Protein AF-A0A2E3U465-F1 (afdb_monomer_lite)

Secondary structure (DSSP, 8-state):
------GGGTT---HHHHHHHHHHHHHHSTT-EEEEEEETTEEEEEEE---HHHHT-THHHHHHHHHHHHTT---TT-EEEEEEESSHHHHHHHHHHHHHHHHHHHHHTTS--EEEEEEETTEEEEEEE--GGGHHHHHHHHHHHHHHHHHHHT-SEEEEEEE-S----TT-------------------------------------

Structure (mmCIF, N/CA/C/O backbone):
data_AF-A0A2E3U465-F1
#
_entry.id   AF-A0A2E3U465-F1
#
loop_
_atom_site.group_PDB
_atom_site.id
_atom_site.type_symbol
_atom_site.label_atom_id
_atom_site.label_alt_id
_atom_site.label_comp_id
_atom_site.label_asym_id
_atom_site.label_entity_id
_atom_site.label_seq_id
_atom_site.pdbx_PDB_ins_code
_atom_site.Cartn_x
_atom_site.Cartn_y
_atom_site.Cartn_z
_atom_site.occupancy
_atom_site.B_iso_or_equiv
_atom_site.auth_seq_id
_atom_site.auth_comp_id
_atom_site.auth_asym_id
_atom_site.auth_atom_id
_atom_site.pdbx_PDB_model_num
ATOM 1 N N . MET A 1 1 ? 15.732 2.743 49.714 1.00 39.66 1 MET A N 1
ATOM 2 C CA . MET A 1 1 ? 16.047 2.217 48.369 1.00 39.66 1 MET A CA 1
ATOM 3 C C . MET A 1 1 ? 14.751 1.698 47.774 1.00 39.66 1 MET A C 1
ATOM 5 O O . MET A 1 1 ? 14.550 0.500 47.675 1.00 39.66 1 MET A O 1
ATOM 9 N N . GLU A 1 2 ? 13.850 2.611 47.449 1.00 42.66 2 GLU A N 1
ATOM 10 C CA . GLU A 1 2 ? 12.574 2.327 46.798 1.00 42.66 2 GLU A CA 1
ATOM 11 C C . GLU A 1 2 ? 12.328 3.528 45.899 1.00 42.66 2 GLU A C 1
ATOM 13 O O . GLU A 1 2 ? 12.130 4.618 46.413 1.00 42.66 2 GLU A O 1
ATOM 18 N N . GLU A 1 3 ? 12.517 3.337 44.595 1.00 43.19 3 GLU A N 1
ATOM 19 C CA . GLU A 1 3 ? 11.895 4.076 43.486 1.00 43.19 3 GLU A CA 1
ATOM 20 C C . GLU A 1 3 ? 12.625 3.685 42.195 1.00 43.19 3 GLU A C 1
ATOM 22 O O . GLU A 1 3 ? 13.478 4.383 41.658 1.00 43.19 3 GLU A O 1
ATOM 27 N N . SER A 1 4 ? 12.299 2.496 41.695 1.00 44.03 4 SER A N 1
ATOM 28 C CA . SER A 1 4 ? 12.510 2.138 40.293 1.00 44.03 4 SER A CA 1
ATOM 29 C C . SER A 1 4 ? 11.184 1.656 39.709 1.00 44.03 4 SER A C 1
ATOM 31 O O . SER A 1 4 ? 11.061 0.564 39.158 1.00 44.03 4 SER A O 1
ATOM 33 N N . MET A 1 5 ? 10.152 2.498 39.832 1.00 41.06 5 MET A N 1
ATOM 34 C CA . MET A 1 5 ? 8.948 2.366 39.017 1.00 41.06 5 MET A CA 1
ATOM 35 C C . MET A 1 5 ? 9.282 2.753 37.572 1.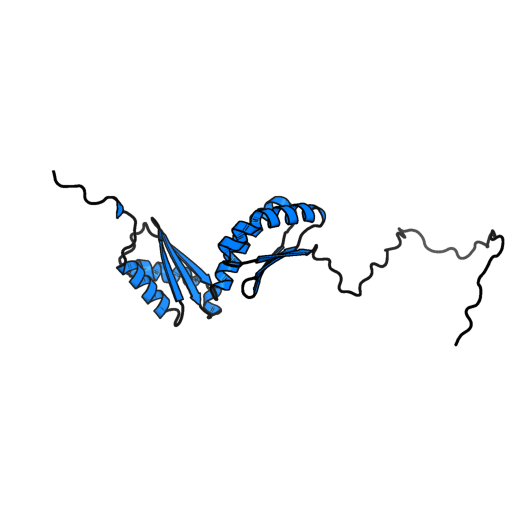00 41.06 5 MET A C 1
ATOM 37 O O . MET A 1 5 ? 9.186 3.900 37.160 1.00 41.06 5 MET A O 1
ATOM 41 N N . ASN A 1 6 ? 9.724 1.746 36.824 1.00 43.19 6 ASN A N 1
ATOM 42 C CA . ASN A 1 6 ? 9.307 1.449 35.458 1.00 43.19 6 ASN A CA 1
ATOM 43 C C . ASN A 1 6 ? 9.037 2.669 34.544 1.00 43.19 6 ASN A C 1
ATOM 45 O O . ASN A 1 6 ? 7.906 2.934 34.138 1.00 43.19 6 ASN A O 1
ATOM 49 N N . SER A 1 7 ? 10.106 3.347 34.128 1.00 43.66 7 SER A N 1
ATOM 50 C CA . SER A 1 7 ? 10.112 4.396 33.092 1.00 43.66 7 SER A CA 1
ATOM 51 C C . SER A 1 7 ? 9.674 3.916 31.693 1.00 43.66 7 SER A C 1
ATOM 53 O O . SER A 1 7 ? 9.613 4.705 30.757 1.00 43.66 7 SER A O 1
ATOM 55 N N . ASN A 1 8 ? 9.307 2.639 31.533 1.00 45.09 8 ASN A N 1
ATOM 56 C CA . ASN A 1 8 ? 8.862 2.045 30.268 1.00 45.09 8 ASN A CA 1
ATOM 57 C C . ASN A 1 8 ? 7.357 2.203 29.965 1.00 45.09 8 ASN A C 1
ATOM 59 O O . ASN A 1 8 ? 6.891 1.699 28.941 1.00 45.09 8 ASN A O 1
ATOM 63 N N . GLN A 1 9 ? 6.581 2.869 30.831 1.00 46.22 9 GLN A N 1
ATOM 64 C CA . GLN A 1 9 ? 5.157 3.157 30.582 1.00 46.22 9 GLN A CA 1
ATOM 65 C C . GLN A 1 9 ? 4.859 4.612 30.192 1.00 46.22 9 GLN A C 1
ATOM 67 O O . GLN A 1 9 ? 3.743 4.901 29.759 1.00 46.22 9 GLN A O 1
ATOM 72 N N . GLN A 1 10 ? 5.832 5.523 30.283 1.00 47.44 10 GLN A N 1
ATOM 73 C CA . GLN A 1 10 ? 5.655 6.902 29.827 1.00 47.44 10 GLN A CA 1
ATOM 74 C C . GLN A 1 10 ? 5.532 6.922 28.295 1.00 47.44 10 GLN A C 1
ATOM 76 O O . GLN A 1 10 ? 6.492 6.655 27.577 1.00 47.44 10 GLN A O 1
ATOM 81 N N . GLY A 1 11 ? 4.321 7.183 27.794 1.00 58.06 11 GLY A N 1
ATOM 82 C CA . GLY A 1 11 ? 4.052 7.380 26.365 1.00 58.06 11 GLY A CA 1
ATOM 83 C C . GLY A 1 11 ? 3.280 6.263 25.655 1.00 58.06 11 GLY A C 1
ATOM 84 O O . GLY A 1 11 ? 3.170 6.305 24.430 1.00 58.06 11 GLY A O 1
ATOM 85 N N . ARG A 1 12 ? 2.713 5.278 26.369 1.00 64.25 12 ARG A N 1
ATOM 86 C CA . ARG A 1 12 ? 1.784 4.299 25.771 1.00 64.25 12 ARG A CA 1
ATOM 87 C C . ARG A 1 12 ? 0.352 4.542 26.232 1.00 64.25 12 ARG A C 1
ATOM 89 O O . ARG A 1 12 ? 0.094 4.649 27.426 1.00 64.25 12 ARG A O 1
ATOM 96 N N . ALA A 1 13 ? -0.577 4.585 25.278 1.00 72.31 13 ALA A N 1
ATOM 97 C CA . ALA A 1 13 ? -2.003 4.616 25.579 1.00 72.31 13 ALA A CA 1
ATOM 98 C C . ALA A 1 13 ? -2.405 3.368 26.383 1.00 72.31 13 ALA A C 1
ATOM 100 O O . ALA A 1 13 ? -1.925 2.263 26.110 1.00 72.31 13 ALA A O 1
ATOM 101 N N . SER A 1 14 ? -3.281 3.538 27.374 1.00 78.88 14 SER A N 1
ATOM 102 C CA . SER A 1 14 ? -3.780 2.413 28.167 1.00 78.88 14 SER A CA 1
ATOM 103 C C . SER A 1 14 ? -4.703 1.521 27.331 1.00 78.88 14 SER A C 1
ATOM 105 O O . SER A 1 14 ? -5.335 1.975 26.375 1.00 78.88 14 SER A O 1
ATOM 107 N N . GLN A 1 15 ? -4.833 0.246 27.710 1.00 83.00 15 GLN A N 1
ATOM 108 C CA . GLN A 1 15 ? -5.741 -0.676 27.019 1.00 83.00 15 GLN A CA 1
ATOM 109 C C . GLN A 1 15 ? -7.192 -0.166 27.026 1.00 83.00 15 GLN A C 1
ATOM 111 O O . GLN A 1 15 ? -7.876 -0.256 26.013 1.00 83.00 15 GLN A O 1
ATOM 116 N N . ALA A 1 16 ? -7.624 0.467 28.121 1.00 80.75 16 ALA A N 1
ATOM 117 C CA . ALA A 1 16 ? -8.950 1.073 28.227 1.00 80.75 16 ALA A CA 1
ATOM 118 C C . ALA A 1 16 ? -9.195 2.154 27.156 1.00 80.75 16 ALA A C 1
ATOM 120 O O . ALA A 1 16 ? -10.297 2.263 26.625 1.00 80.75 16 ALA A O 1
ATOM 121 N N . VAL A 1 17 ? -8.167 2.930 26.794 1.00 79.12 17 VAL A N 1
ATOM 122 C CA . VAL A 1 17 ? -8.260 3.933 25.721 1.00 79.12 17 VAL A CA 1
ATOM 123 C C . VAL A 1 17 ? -8.426 3.267 24.363 1.00 79.12 17 VAL A C 1
ATOM 125 O O . VAL A 1 17 ? -9.269 3.690 23.575 1.00 79.12 17 VAL A O 1
ATOM 128 N N . LEU A 1 18 ? -7.662 2.206 24.095 1.00 84.12 18 LEU A N 1
ATOM 129 C CA . LEU A 1 18 ? -7.792 1.445 22.853 1.00 84.12 18 LEU A CA 1
ATOM 130 C C . LEU A 1 18 ? -9.187 0.820 22.732 1.00 84.12 18 LEU A C 1
ATOM 132 O O . LEU A 1 18 ? -9.814 0.926 21.679 1.00 84.12 18 LEU A O 1
ATOM 136 N N . ASP A 1 19 ? -9.708 0.245 23.814 1.00 85.38 19 ASP A N 1
ATOM 137 C CA . ASP A 1 19 ? -11.041 -0.359 23.837 1.00 85.38 19 ASP A CA 1
ATOM 138 C C . ASP A 1 19 ? -12.142 0.690 23.617 1.00 85.38 19 ASP A C 1
ATOM 140 O O . ASP A 1 19 ? -13.063 0.465 22.830 1.00 85.38 19 ASP A O 1
ATOM 144 N N . ASN A 1 20 ? -12.014 1.874 24.227 1.00 80.88 20 ASN A N 1
ATOM 145 C CA . ASN A 1 20 ? -12.941 2.987 24.017 1.00 80.88 20 ASN A CA 1
ATOM 146 C C . ASN A 1 20 ? -12.934 3.478 22.565 1.00 80.88 20 ASN A C 1
ATOM 148 O O . ASN A 1 20 ? -13.997 3.697 21.980 1.00 80.88 20 ASN A O 1
ATOM 152 N N . ILE A 1 21 ? -11.749 3.635 21.965 1.00 80.44 21 ILE A N 1
ATOM 153 C CA . ILE A 1 21 ? -11.617 4.017 20.553 1.00 80.44 21 ILE A CA 1
ATOM 154 C C . ILE A 1 21 ? -12.270 2.954 19.675 1.00 80.44 21 ILE A C 1
ATOM 156 O O . ILE A 1 21 ? -13.079 3.291 18.812 1.00 80.44 21 ILE A O 1
ATOM 160 N N . LYS A 1 22 ? -11.977 1.674 19.919 1.00 85.75 22 LYS A N 1
ATOM 161 C CA . LYS A 1 22 ? -12.556 0.564 19.163 1.00 85.75 22 LYS A CA 1
ATOM 162 C C . LYS A 1 22 ? -14.084 0.586 19.218 1.00 85.75 22 LYS A C 1
ATOM 164 O O . LYS A 1 22 ? -14.716 0.633 18.167 1.00 85.75 22 LYS A O 1
ATOM 169 N N . GLN A 1 23 ? -14.673 0.661 20.412 1.00 83.62 23 GLN A N 1
ATOM 170 C CA . GLN A 1 23 ? -16.129 0.739 20.584 1.00 83.62 23 GLN A CA 1
ATOM 171 C C . GLN A 1 23 ? -16.736 1.957 19.879 1.00 83.62 23 GLN A C 1
ATOM 173 O O . GLN A 1 23 ? -17.797 1.867 19.261 1.00 83.62 23 GLN A O 1
ATOM 178 N N . ALA A 1 24 ? -16.071 3.111 19.953 1.00 79.75 24 ALA A N 1
ATOM 179 C CA . ALA A 1 24 ? -16.551 4.336 19.329 1.00 79.75 24 ALA A CA 1
ATOM 180 C C . ALA A 1 24 ? -16.570 4.239 17.794 1.00 79.75 24 ALA A C 1
ATOM 182 O O . ALA A 1 24 ? -17.513 4.707 17.150 1.00 79.75 24 ALA A O 1
ATOM 183 N N . VAL A 1 25 ? -15.552 3.602 17.212 1.00 79.38 25 VAL A N 1
ATOM 184 C CA . VAL A 1 25 ? -15.456 3.359 15.770 1.00 79.38 25 VAL A CA 1
ATOM 185 C C . VAL A 1 25 ? -16.461 2.289 15.333 1.00 79.38 25 VAL A C 1
ATOM 187 O O . VAL A 1 25 ? -17.160 2.518 14.353 1.00 79.38 25 VAL A O 1
ATOM 190 N N . GLU A 1 26 ? -16.621 1.186 16.074 1.00 83.94 26 GLU A N 1
ATOM 191 C CA . GLU A 1 26 ? -17.620 0.135 15.787 1.00 83.94 26 GLU A CA 1
ATOM 192 C C . GLU A 1 26 ? -19.056 0.666 15.854 1.00 83.94 26 GLU A C 1
ATOM 194 O O . GLU A 1 26 ? -19.895 0.321 15.023 1.00 83.94 26 GLU A O 1
ATOM 199 N N . LYS A 1 27 ? -19.343 1.560 16.808 1.00 83.25 27 LYS A N 1
ATOM 200 C CA . LYS A 1 27 ? -20.647 2.226 16.914 1.00 83.25 27 LYS A CA 1
ATOM 201 C C . LYS A 1 27 ? -20.940 3.107 15.701 1.00 83.25 27 LYS A C 1
ATOM 203 O O . LYS A 1 27 ? -22.092 3.211 15.285 1.00 83.25 27 LYS A O 1
ATOM 208 N N . LYS A 1 28 ? -19.918 3.782 15.168 1.00 79.44 28 LYS A N 1
ATOM 209 C CA . LYS A 1 28 ? -20.062 4.694 14.028 1.00 79.44 28 LYS A CA 1
ATOM 210 C C . LYS A 1 28 ? -20.076 3.959 12.687 1.00 79.44 28 LYS A C 1
ATOM 212 O O . LYS A 1 28 ? -20.816 4.362 11.795 1.00 79.44 28 LYS A O 1
ATOM 217 N N . TYR A 1 29 ? -19.286 2.897 12.562 1.00 81.62 29 TYR A N 1
ATOM 218 C CA . TYR A 1 29 ? -19.182 2.063 11.369 1.00 81.62 29 TYR A CA 1
ATOM 219 C C . TYR A 1 29 ? -19.565 0.625 11.724 1.00 81.62 29 TYR A C 1
ATOM 221 O O . TYR A 1 29 ? -18.691 -0.209 11.987 1.00 81.62 29 TYR A O 1
ATOM 229 N N . PRO A 1 30 ? -20.875 0.320 11.741 1.00 79.88 30 PRO A N 1
ATOM 230 C CA . PRO A 1 30 ? -21.352 -1.026 12.004 1.00 79.88 30 PRO A CA 1
ATOM 231 C C . PRO A 1 30 ? -20.686 -2.020 11.050 1.00 79.88 30 PRO A C 1
ATOM 233 O O . PRO A 1 30 ? -20.599 -1.770 9.848 1.00 79.88 30 PRO A O 1
ATOM 236 N N . HIS A 1 31 ? -20.227 -3.150 11.589 1.00 84.25 31 HIS A N 1
ATOM 237 C CA . HIS A 1 31 ? -19.537 -4.223 10.855 1.00 84.25 31 HIS A CA 1
ATOM 238 C C . HIS A 1 31 ? -18.109 -3.914 10.377 1.00 84.25 31 HIS A C 1
ATOM 240 O O . HIS A 1 31 ? -17.506 -4.767 9.721 1.00 84.25 31 HIS A O 1
ATOM 246 N N . ALA A 1 32 ? -17.539 -2.753 10.710 1.00 85.88 32 ALA A N 1
ATOM 247 C CA . ALA A 1 32 ? -16.129 -2.505 10.442 1.00 85.88 32 ALA A CA 1
ATOM 248 C C . ALA A 1 32 ? -15.235 -3.390 11.327 1.00 85.88 32 ALA A C 1
ATOM 250 O O . ALA A 1 32 ? -15.505 -3.577 12.513 1.00 85.88 32 ALA A O 1
ATOM 251 N N . GLN A 1 33 ? -14.146 -3.912 10.763 1.00 89.38 33 GLN A N 1
ATOM 252 C CA . GLN A 1 33 ? -13.082 -4.548 11.545 1.00 89.38 33 GLN A CA 1
ATOM 253 C C . GLN A 1 33 ? -11.981 -3.526 11.797 1.00 89.38 33 GLN A C 1
ATOM 255 O O . GLN A 1 33 ? -11.577 -2.823 10.874 1.00 89.38 33 GLN A O 1
ATOM 260 N N . ILE A 1 34 ? -11.487 -3.443 13.030 1.00 87.75 34 ILE A N 1
ATOM 261 C CA . ILE A 1 34 ? -10.508 -2.425 13.416 1.00 87.75 34 ILE A CA 1
ATOM 262 C C . ILE A 1 34 ? -9.305 -3.090 14.058 1.00 87.75 34 ILE A C 1
ATOM 264 O O . ILE A 1 34 ? -9.443 -3.909 14.970 1.00 87.75 34 ILE A O 1
ATOM 268 N N . GLU A 1 35 ? -8.128 -2.671 13.621 1.00 90.75 35 GLU A N 1
ATOM 269 C CA . GLU A 1 35 ? -6.864 -2.985 14.266 1.00 90.75 35 GLU A CA 1
ATOM 270 C C . GLU A 1 35 ? -6.255 -1.713 14.830 1.00 90.75 35 GLU A C 1
ATOM 272 O O . GLU A 1 35 ? -6.063 -0.739 14.103 1.00 90.75 35 GLU A O 1
ATOM 277 N N . LEU A 1 36 ? -5.945 -1.725 16.124 1.00 87.75 36 LEU A N 1
ATOM 278 C CA . LEU A 1 36 ? -5.322 -0.603 16.813 1.00 87.75 36 LEU A CA 1
ATOM 279 C C . LEU A 1 36 ? -3.890 -0.959 17.192 1.00 87.75 36 LEU A C 1
ATOM 281 O O . LEU A 1 36 ? -3.628 -2.026 17.743 1.00 87.75 36 LEU A O 1
ATOM 285 N N . THR A 1 37 ? -2.967 -0.045 16.918 1.00 87.50 37 THR A N 1
ATOM 286 C CA . THR A 1 37 ? -1.569 -0.126 17.342 1.00 87.50 37 THR A CA 1
ATOM 287 C C . THR A 1 37 ? -1.213 1.135 18.114 1.00 87.50 37 THR A C 1
ATOM 289 O O . THR A 1 37 ? -1.299 2.239 17.577 1.00 87.50 37 THR A O 1
ATOM 292 N N . ALA A 1 38 ? -0.798 0.970 19.369 1.00 84.00 38 ALA A N 1
ATOM 293 C CA . ALA A 1 38 ? -0.262 2.059 20.175 1.00 84.00 38 ALA A CA 1
ATOM 294 C C . ALA A 1 38 ? 1.247 2.185 19.927 1.00 84.00 38 ALA A C 1
ATOM 296 O O . ALA A 1 38 ? 2.025 1.288 20.259 1.00 84.00 38 ALA A O 1
ATOM 297 N N . LEU A 1 39 ? 1.647 3.306 19.341 1.00 83.38 39 LEU A N 1
ATOM 298 C CA . LEU A 1 39 ? 3.031 3.738 19.190 1.00 83.38 39 LEU A CA 1
ATOM 299 C C . LEU A 1 39 ? 3.280 4.925 20.141 1.00 83.38 39 LEU A C 1
ATOM 301 O O . LEU A 1 39 ? 2.321 5.566 20.579 1.00 83.38 39 LEU A O 1
ATOM 305 N N . PRO A 1 40 ? 4.540 5.246 20.480 1.00 82.00 40 PRO A N 1
ATOM 306 C CA . PRO A 1 40 ? 4.841 6.441 21.266 1.00 82.00 40 PRO A CA 1
ATOM 307 C C . PRO A 1 40 ? 4.242 7.699 20.616 1.00 82.00 40 PRO A C 1
ATOM 309 O O . PRO A 1 40 ? 4.580 8.021 19.479 1.00 82.00 40 PRO A O 1
ATOM 312 N N . GLY A 1 41 ? 3.316 8.366 21.312 1.00 79.56 41 GLY A N 1
ATOM 313 C CA . GLY A 1 41 ? 2.622 9.573 20.833 1.00 79.56 41 GLY A CA 1
ATOM 314 C C . GLY A 1 41 ? 1.589 9.361 19.714 1.00 79.56 41 GLY A C 1
ATOM 315 O O . GLY A 1 41 ? 0.986 10.331 19.255 1.00 79.56 41 GLY A O 1
ATOM 316 N N . VAL A 1 42 ? 1.350 8.121 19.260 1.00 83.75 42 VAL A N 1
ATOM 317 C CA . VAL A 1 42 ? 0.436 7.838 18.136 1.00 83.75 42 VAL A CA 1
ATOM 318 C C . VAL A 1 42 ? -0.430 6.620 18.397 1.00 83.75 42 VAL A C 1
ATOM 320 O O . VAL A 1 42 ? 0.074 5.542 18.702 1.00 83.75 42 VAL A O 1
ATOM 323 N N . ILE A 1 43 ? -1.731 6.742 18.155 1.00 84.25 43 ILE A N 1
ATOM 324 C CA . ILE A 1 43 ? -2.606 5.575 18.001 1.00 84.25 43 ILE A CA 1
ATOM 325 C C . ILE A 1 43 ? -2.900 5.396 16.518 1.00 84.25 43 ILE A C 1
ATOM 327 O O . ILE A 1 43 ? -3.605 6.203 15.918 1.00 84.25 43 ILE A O 1
ATOM 331 N N . SER A 1 44 ? -2.354 4.337 15.927 1.00 86.31 44 SER A N 1
ATOM 332 C CA . SER A 1 44 ? -2.625 3.964 14.541 1.00 86.31 44 SER A CA 1
ATOM 333 C C . SER A 1 44 ? -3.808 3.007 14.484 1.00 86.31 44 SER A C 1
ATOM 335 O O . SER A 1 44 ? -3.817 1.987 15.173 1.00 86.31 44 SER A O 1
ATOM 337 N N . ALA A 1 45 ? -4.801 3.334 13.667 1.00 85.75 45 ALA A N 1
ATOM 338 C CA . ALA A 1 45 ? -6.008 2.559 13.478 1.00 85.75 45 ALA A CA 1
ATOM 339 C C . ALA A 1 45 ? -6.171 2.168 12.006 1.00 85.75 45 ALA A C 1
ATOM 341 O O . ALA A 1 45 ? -6.278 3.014 11.120 1.00 85.75 45 ALA A O 1
ATOM 342 N N . VAL A 1 46 ? -6.224 0.869 11.740 1.00 89.38 46 VAL A N 1
ATOM 343 C CA . VAL A 1 46 ? -6.541 0.330 10.416 1.00 89.38 46 VAL A CA 1
ATOM 344 C C . VAL A 1 46 ? -7.981 -0.150 10.451 1.00 89.38 46 VAL A C 1
ATOM 346 O O . VAL A 1 46 ? -8.315 -1.033 11.240 1.00 89.38 46 VAL A O 1
ATOM 349 N N . VAL A 1 47 ? -8.835 0.443 9.618 1.00 88.19 47 VAL A N 1
ATOM 350 C CA . VAL A 1 47 ? -10.268 0.136 9.590 1.00 88.19 47 VAL A CA 1
ATOM 351 C C . VAL A 1 47 ? -10.633 -0.516 8.266 1.00 88.19 47 VAL A C 1
ATOM 353 O O . VAL A 1 47 ? -10.433 0.066 7.202 1.00 88.19 47 VAL A O 1
ATOM 356 N N . PHE A 1 48 ? -11.202 -1.714 8.337 1.00 90.44 48 PHE A N 1
ATOM 357 C CA . PHE A 1 48 ? -11.747 -2.430 7.191 1.00 90.44 48 PHE A CA 1
ATOM 358 C C . PHE A 1 48 ? -13.258 -2.248 7.144 1.00 90.44 48 PHE A C 1
ATOM 360 O O . PHE A 1 48 ? -13.957 -2.653 8.073 1.00 90.44 48 PHE A O 1
ATOM 367 N N . THR A 1 49 ? -13.766 -1.649 6.070 1.00 87.75 49 THR A N 1
ATOM 368 C CA . THR A 1 49 ? -15.201 -1.416 5.881 1.00 87.75 49 THR A CA 1
ATOM 369 C C . THR A 1 49 ? -15.591 -1.516 4.412 1.00 87.75 49 THR A C 1
ATOM 371 O O . THR A 1 49 ? -14.868 -1.066 3.530 1.00 87.75 49 THR A O 1
ATOM 374 N N . GLN A 1 50 ? -16.765 -2.085 4.142 1.00 84.06 50 GLN A N 1
ATOM 375 C CA . GLN A 1 50 ? -17.348 -2.138 2.796 1.00 84.06 50 GLN A CA 1
ATOM 376 C C . GLN A 1 50 ? -18.184 -0.888 2.471 1.00 84.06 50 GLN A C 1
ATOM 378 O O . GLN A 1 50 ? -18.648 -0.724 1.342 1.00 84.06 50 GLN A O 1
ATOM 383 N N . ASP A 1 51 ? -18.384 0.007 3.445 1.00 81.00 51 ASP A N 1
ATOM 384 C CA . ASP A 1 51 ? -19.111 1.252 3.228 1.00 81.00 51 ASP A CA 1
ATOM 385 C C . ASP A 1 51 ? -18.255 2.263 2.452 1.00 81.00 51 ASP A C 1
ATOM 387 O O . ASP A 1 51 ? -17.370 2.928 2.998 1.00 81.00 51 ASP A O 1
ATOM 391 N N . LYS A 1 52 ? -18.568 2.415 1.162 1.00 70.81 52 LYS A N 1
ATOM 392 C CA . LYS A 1 52 ? -17.877 3.334 0.249 1.00 70.81 52 LYS A CA 1
ATOM 393 C C . LYS A 1 52 ? -17.922 4.791 0.711 1.00 70.81 52 LYS A C 1
ATOM 395 O O . LYS A 1 52 ? -16.946 5.505 0.513 1.00 70.81 52 LYS A O 1
ATOM 400 N N . ARG A 1 53 ? -18.999 5.225 1.382 1.00 69.38 53 ARG A N 1
ATOM 401 C CA . ARG A 1 53 ? -19.118 6.611 1.881 1.00 69.38 53 ARG A CA 1
ATOM 402 C C . ARG A 1 53 ? -18.089 6.910 2.967 1.00 69.38 53 ARG A C 1
ATOM 404 O O . ARG A 1 53 ? -17.677 8.053 3.136 1.00 69.38 53 ARG A O 1
ATOM 411 N N . THR A 1 54 ? -17.675 5.879 3.696 1.00 68.75 54 THR A N 1
ATOM 412 C CA . THR A 1 54 ? -16.665 5.976 4.747 1.00 68.75 54 THR A CA 1
ATOM 413 C C . THR A 1 54 ? -15.246 6.001 4.170 1.00 68.75 54 THR A C 1
ATOM 415 O O . THR A 1 54 ? -14.415 6.761 4.662 1.00 68.75 54 THR A O 1
ATOM 418 N N . LEU A 1 55 ? -14.978 5.243 3.098 1.00 60.47 55 LEU A N 1
ATOM 419 C CA . LEU A 1 55 ? -13.662 5.188 2.437 1.00 60.47 55 LEU A CA 1
ATOM 420 C C . LEU A 1 55 ? -13.200 6.544 1.869 1.00 60.47 55 LEU A C 1
ATOM 422 O O . LEU A 1 55 ? -12.000 6.771 1.736 1.00 60.47 55 LEU A O 1
ATOM 426 N N . GLU A 1 56 ? -14.138 7.436 1.553 1.00 61.34 56 GLU A N 1
ATOM 427 C CA . GLU A 1 56 ? -13.880 8.734 0.910 1.00 61.34 56 GLU A CA 1
ATOM 428 C C . GLU A 1 56 ? -13.966 9.926 1.885 1.00 61.34 56 GLU A C 1
ATOM 430 O O . GLU A 1 56 ? -13.750 11.077 1.505 1.00 61.34 56 GLU A O 1
ATOM 435 N N . SER A 1 57 ? -14.289 9.687 3.160 1.00 60.44 57 SER A N 1
ATOM 436 C CA . SER A 1 57 ? -14.656 10.756 4.090 1.00 60.44 57 SER A CA 1
ATOM 437 C C . SER A 1 57 ? -13.469 11.291 4.896 1.00 60.44 57 SER A C 1
ATOM 439 O O . SER A 1 57 ? -13.041 10.695 5.884 1.00 60.44 57 SER A O 1
ATOM 441 N N . VAL A 1 58 ? -13.019 12.508 4.569 1.00 61.19 58 VAL A N 1
ATOM 442 C CA . VAL A 1 58 ? -12.092 13.313 5.400 1.00 61.19 58 VAL A CA 1
ATOM 443 C C . VAL A 1 58 ? -12.652 13.543 6.819 1.00 61.19 58 VAL A C 1
ATOM 445 O O . VAL A 1 58 ? -11.905 13.719 7.784 1.00 61.19 58 VAL A O 1
ATOM 448 N N . TYR A 1 59 ? -13.977 13.476 6.991 1.00 65.88 59 TYR A N 1
ATOM 449 C CA . TYR A 1 59 ? -14.642 13.635 8.289 1.00 65.88 59 TYR A CA 1
ATOM 450 C C . TYR A 1 59 ? -14.458 12.435 9.222 1.00 65.88 59 TYR A C 1
ATOM 452 O O . TYR A 1 59 ? -14.640 12.564 10.435 1.00 65.88 59 TYR A O 1
ATOM 460 N N . ALA A 1 60 ? -14.070 11.274 8.691 1.00 65.88 60 ALA A N 1
ATOM 461 C CA . ALA A 1 60 ? -13.861 10.078 9.489 1.00 65.88 60 ALA A CA 1
ATOM 462 C C . ALA A 1 60 ? -12.731 10.261 10.516 1.00 65.88 60 ALA A C 1
ATOM 464 O O . ALA A 1 60 ? -12.927 9.959 11.694 1.00 65.88 60 ALA A O 1
ATOM 465 N N . GLN A 1 61 ? -11.604 10.849 10.098 1.00 68.69 61 GLN A N 1
ATOM 466 C CA . GLN A 1 61 ? -10.451 11.128 10.960 1.00 68.69 61 GLN A CA 1
ATOM 467 C C . GLN A 1 61 ? -10.786 12.140 12.067 1.00 68.69 61 GLN A C 1
ATOM 469 O O . GLN A 1 61 ? -10.441 11.942 13.234 1.00 68.69 61 GLN A O 1
ATOM 474 N N . ARG A 1 62 ? -11.495 13.223 11.715 1.00 72.62 62 ARG A N 1
ATOM 475 C CA . ARG A 1 62 ? -11.867 14.289 12.659 1.00 72.62 62 ARG A CA 1
ATOM 476 C C . ARG A 1 62 ? -12.752 13.766 13.784 1.00 72.62 62 ARG A C 1
ATOM 478 O O . ARG A 1 62 ? -12.509 14.053 14.955 1.00 72.62 62 ARG A O 1
ATOM 485 N N . ASP A 1 63 ? -13.779 13.004 13.431 1.00 69.06 63 ASP A N 1
ATOM 486 C CA . ASP A 1 63 ? -14.759 12.540 14.406 1.00 69.06 63 ASP A CA 1
ATOM 487 C C . ASP A 1 63 ? -14.144 11.559 15.405 1.00 69.06 63 ASP A C 1
ATOM 489 O O . ASP A 1 63 ? -14.571 11.516 16.555 1.00 69.06 63 ASP A O 1
ATOM 493 N N . ILE A 1 64 ? -13.114 10.819 14.995 1.00 66.81 64 ILE A N 1
ATOM 494 C CA . ILE A 1 64 ? -12.445 9.832 15.841 1.00 66.81 64 ILE A CA 1
ATOM 495 C C . ILE A 1 64 ? -11.393 10.476 16.724 1.00 66.81 64 ILE A C 1
ATOM 497 O O . ILE A 1 64 ? -11.374 10.150 17.903 1.00 66.81 64 ILE A O 1
ATOM 501 N N . ASN A 1 65 ? -10.622 11.452 16.230 1.00 71.19 65 ASN A N 1
ATOM 502 C CA . ASN A 1 65 ? -9.821 12.310 17.110 1.00 71.19 65 ASN A CA 1
ATOM 503 C C . ASN A 1 65 ? -10.712 12.889 18.218 1.00 71.19 65 ASN A C 1
ATOM 505 O O . ASN A 1 65 ? -10.401 12.779 19.401 1.00 71.19 65 ASN A O 1
ATOM 509 N N . ALA A 1 66 ? -11.890 13.400 17.850 1.00 74.25 66 ALA A N 1
ATOM 510 C CA . ALA A 1 66 ? -12.844 13.912 18.822 1.00 74.25 66 ALA A CA 1
ATOM 511 C C . ALA A 1 66 ? -13.382 12.823 19.775 1.00 74.25 66 ALA A C 1
ATOM 513 O O . ALA A 1 66 ? -13.572 13.095 20.957 1.00 74.25 66 ALA A O 1
ATOM 514 N N . LEU A 1 67 ? -13.633 11.593 19.306 1.00 69.06 67 LEU A N 1
ATOM 515 C CA . LEU A 1 67 ? -14.046 10.469 20.163 1.00 69.06 67 LEU A CA 1
ATOM 516 C C . LEU A 1 67 ? -12.928 10.030 21.116 1.00 69.06 67 LEU A C 1
ATOM 518 O O . LEU A 1 67 ? -13.197 9.765 22.285 1.00 69.06 67 LEU A O 1
ATOM 522 N N . ALA A 1 68 ? -11.691 10.006 20.636 1.00 67.75 68 ALA A N 1
ATOM 523 C CA . ALA A 1 68 ? -10.522 9.587 21.383 1.00 67.75 68 ALA A CA 1
ATOM 524 C C . ALA A 1 68 ? -10.184 10.605 22.490 1.00 67.75 68 ALA A C 1
ATOM 526 O O . ALA A 1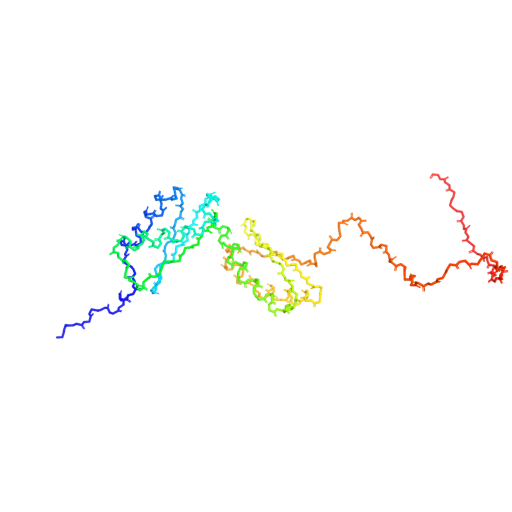 68 ? -10.022 10.206 23.643 1.00 67.75 68 ALA A O 1
ATOM 527 N N . HIS A 1 69 ? -10.239 11.913 22.205 1.00 71.00 69 HIS A N 1
ATOM 528 C CA . HIS A 1 69 ? -10.136 12.958 23.235 1.00 71.00 69 HIS A CA 1
ATOM 529 C C . HIS A 1 69 ? -11.295 12.898 24.247 1.00 71.00 69 HIS A C 1
ATOM 531 O O . HIS A 1 69 ? -11.071 12.977 25.452 1.00 71.00 69 HIS A O 1
ATOM 537 N N . ARG A 1 70 ? -12.542 12.686 23.790 1.00 70.06 70 ARG A N 1
ATOM 538 C CA . ARG A 1 70 ? -13.713 12.560 24.686 1.00 70.06 70 ARG A CA 1
ATOM 539 C C . ARG A 1 70 ? -13.678 11.324 25.583 1.00 70.06 70 ARG A C 1
ATOM 541 O O . ARG A 1 70 ? -14.324 11.329 26.624 1.00 70.06 70 ARG A O 1
ATOM 548 N N . SER A 1 71 ? -12.949 10.278 25.197 1.00 64.56 71 SER A N 1
ATOM 549 C CA . SER A 1 71 ? -12.813 9.057 25.999 1.00 64.56 71 SER A CA 1
ATOM 550 C C . SER A 1 71 ? -11.915 9.218 27.237 1.00 64.56 71 SER A C 1
ATOM 552 O O . SER A 1 71 ? -11.767 8.271 28.005 1.00 64.56 71 SER A O 1
ATOM 554 N N . GLY A 1 72 ? -11.355 10.415 27.458 1.00 56.31 72 GLY A N 1
ATOM 555 C CA . GLY A 1 72 ? -10.753 10.819 28.731 1.00 56.31 72 GLY A CA 1
ATOM 556 C C . GLY A 1 72 ? -9.371 10.236 29.025 1.00 56.31 72 GLY A C 1
ATOM 557 O O . GLY A 1 72 ? -8.896 10.382 30.146 1.00 56.31 72 GLY A O 1
ATOM 558 N N . GLY A 1 73 ? -8.723 9.579 28.058 1.00 57.22 73 GLY A N 1
ATOM 559 C CA . GLY A 1 73 ? -7.429 8.923 28.288 1.00 57.22 73 GLY A CA 1
ATOM 560 C C . GLY A 1 73 ? -6.338 9.203 27.256 1.00 57.22 73 GLY A C 1
ATOM 561 O O . GLY A 1 73 ? -5.286 8.571 27.317 1.00 57.22 73 GLY A O 1
ATOM 562 N N . LEU A 1 74 ? -6.549 10.148 26.338 1.00 64.88 74 LEU A N 1
ATOM 563 C CA . LEU A 1 74 ? -5.456 10.708 25.543 1.00 64.88 74 LEU A CA 1
ATOM 564 C C . LEU A 1 74 ? -5.077 12.063 26.125 1.00 64.88 74 LEU A C 1
ATOM 566 O O . LEU A 1 74 ? -5.900 12.977 26.125 1.00 64.88 74 LEU A O 1
ATOM 570 N N . SER A 1 75 ? -3.844 12.179 26.625 1.00 65.50 75 SER A N 1
ATOM 571 C CA . SER A 1 75 ? -3.227 13.490 26.818 1.00 65.50 75 SER A CA 1
ATOM 572 C C . SER A 1 75 ? -3.124 14.202 25.464 1.00 65.50 75 SER A C 1
ATOM 574 O O . SER A 1 75 ? -3.139 13.554 24.413 1.00 65.50 75 SER A O 1
ATOM 576 N N . ASP A 1 76 ? -2.964 15.527 25.480 1.00 66.00 76 ASP A N 1
ATOM 577 C CA . ASP A 1 76 ? -2.742 16.345 24.273 1.00 66.00 76 ASP 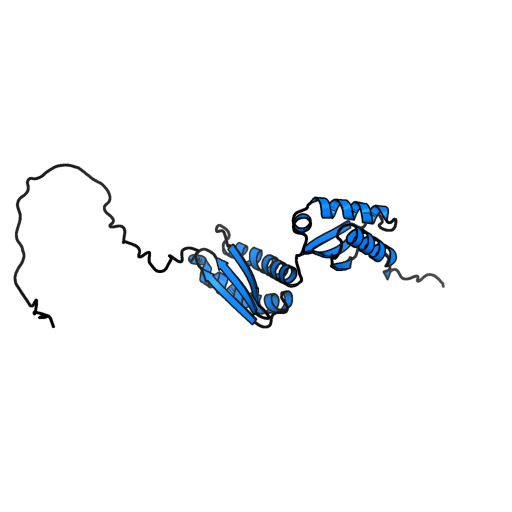A CA 1
ATOM 578 C C . ASP A 1 76 ? -1.500 15.917 23.457 1.00 66.00 76 ASP A C 1
ATOM 580 O O . ASP A 1 76 ? -1.276 16.388 22.346 1.00 66.00 76 ASP A O 1
ATOM 584 N N . GLU A 1 77 ? -0.695 15.000 23.994 1.00 67.62 77 GLU A N 1
ATOM 585 C CA . GLU A 1 77 ? 0.521 14.456 23.391 1.00 67.62 77 GLU A CA 1
ATOM 586 C C . GLU A 1 77 ? 0.260 13.310 22.403 1.00 67.62 77 GLU A C 1
ATOM 588 O O . GLU A 1 77 ? 1.179 12.896 21.694 1.00 67.62 77 GLU A O 1
ATOM 593 N N . PHE A 1 78 ? -0.963 12.774 22.346 1.00 70.12 78 PHE A N 1
ATOM 594 C CA . PHE A 1 78 ? -1.304 11.701 21.417 1.00 70.12 78 PHE A CA 1
ATOM 595 C C . PHE A 1 78 ? -2.141 12.204 20.249 1.00 70.12 78 PHE A C 1
ATOM 597 O O . PHE A 1 78 ? -3.204 12.795 20.434 1.00 70.12 78 PHE A O 1
ATOM 604 N N . TYR A 1 79 ? -1.723 11.848 19.035 1.00 77.00 79 TYR A N 1
ATOM 605 C CA . TYR A 1 79 ? -2.573 11.960 17.854 1.00 77.00 79 TYR A CA 1
ATOM 606 C C . TYR A 1 79 ? -3.062 10.582 17.408 1.00 77.00 79 TYR A C 1
ATOM 608 O O . TYR A 1 79 ? -2.366 9.573 17.555 1.00 77.00 79 TYR A O 1
ATOM 616 N N . THR A 1 80 ? -4.270 10.516 16.845 1.00 76.19 80 THR A N 1
ATOM 617 C CA . THR A 1 80 ? -4.730 9.292 16.181 1.00 76.19 80 THR A CA 1
ATOM 618 C C . THR A 1 80 ? -4.499 9.404 14.679 1.00 76.19 80 THR A C 1
ATOM 620 O O . THR A 1 80 ? -4.738 10.451 14.079 1.00 76.19 80 THR A O 1
ATOM 623 N N . SER A 1 81 ? -4.018 8.327 14.069 1.00 81.75 81 SER A N 1
ATOM 624 C CA . SER A 1 81 ? -3.901 8.167 12.621 1.00 81.75 81 SER A CA 1
ATOM 625 C C . SER A 1 81 ? -4.811 7.031 12.210 1.00 81.75 81 SER A C 1
ATOM 627 O O . SER A 1 81 ? -4.724 5.948 12.785 1.00 81.75 81 SER A O 1
ATOM 629 N N . MET A 1 82 ? -5.699 7.261 11.250 1.00 79.81 82 MET A N 1
ATOM 630 C CA . MET A 1 82 ? -6.614 6.239 10.783 1.00 79.81 82 MET A CA 1
ATOM 631 C C . MET A 1 82 ? -6.585 6.125 9.272 1.00 79.81 82 MET A C 1
ATOM 633 O O . MET A 1 82 ? -6.658 7.117 8.551 1.00 79.81 82 MET A O 1
ATOM 637 N N . VAL A 1 83 ? -6.524 4.886 8.795 1.00 83.81 83 VAL A N 1
ATOM 638 C CA . VAL A 1 83 ? -6.582 4.600 7.366 1.00 83.81 83 VAL A CA 1
ATOM 639 C C . VAL A 1 83 ? -7.633 3.535 7.108 1.00 83.81 83 VAL A C 1
ATOM 641 O O . VAL A 1 83 ? -7.690 2.508 7.789 1.00 83.81 83 VAL A O 1
ATOM 644 N N . PHE A 1 84 ? -8.472 3.813 6.117 1.00 86.19 84 PHE A N 1
ATOM 645 C CA . PHE A 1 84 ? -9.588 2.969 5.737 1.00 86.19 84 PHE A CA 1
ATOM 646 C C . PHE A 1 84 ? -9.245 2.135 4.510 1.00 86.19 84 PHE A C 1
ATOM 648 O O . PHE A 1 84 ? -8.657 2.632 3.548 1.00 86.19 84 PHE A O 1
ATOM 655 N N . TYR A 1 85 ? -9.665 0.877 4.545 1.00 88.81 85 TYR A N 1
ATOM 656 C CA . TYR A 1 85 ? -9.493 -0.083 3.465 1.00 88.81 85 TYR A CA 1
ATOM 657 C C . TYR A 1 85 ? -10.786 -0.863 3.272 1.00 88.81 85 TYR A C 1
ATOM 659 O O . TYR A 1 85 ? -11.534 -1.082 4.226 1.00 88.81 85 TYR A O 1
ATOM 667 N N . SER A 1 86 ? -11.047 -1.327 2.052 1.00 88.38 86 SER A N 1
ATOM 668 C CA . SER A 1 86 ? -12.186 -2.225 1.833 1.00 88.38 86 SER A CA 1
ATOM 669 C C . SER A 1 86 ? -11.953 -3.592 2.478 1.00 88.38 86 SER A C 1
ATOM 671 O O . SER A 1 86 ? -12.840 -4.164 3.109 1.00 88.38 86 SER A O 1
ATOM 673 N N . ASP A 1 87 ? -10.737 -4.115 2.336 1.00 90.19 87 ASP A N 1
ATOM 674 C CA . ASP A 1 87 ? -10.318 -5.409 2.859 1.00 90.19 87 ASP A CA 1
ATOM 675 C C . ASP A 1 87 ? -8.781 -5.492 2.996 1.00 90.19 87 ASP A C 1
ATOM 677 O O . ASP A 1 87 ? -8.040 -4.533 2.755 1.00 90.19 87 ASP A O 1
ATOM 681 N N . ARG A 1 88 ? -8.286 -6.672 3.385 1.00 90.50 88 ARG A N 1
ATOM 682 C CA . ARG A 1 88 ? -6.847 -6.960 3.501 1.00 90.50 88 ARG A CA 1
ATOM 683 C C . ARG A 1 88 ? -6.096 -6.860 2.178 1.00 90.50 88 ARG A C 1
ATOM 685 O O . ARG A 1 88 ? -4.917 -6.511 2.188 1.00 90.50 88 ARG A O 1
ATOM 692 N N . LYS A 1 89 ? -6.747 -7.182 1.057 1.00 92.50 89 LYS A N 1
ATOM 693 C CA . LYS A 1 89 ? -6.127 -7.098 -0.267 1.00 92.50 89 LYS A CA 1
ATOM 694 C C . LYS A 1 89 ? -5.934 -5.639 -0.661 1.00 92.50 89 LYS A C 1
ATOM 696 O O . LYS A 1 89 ? -4.877 -5.314 -1.185 1.00 92.50 89 LYS A O 1
ATOM 701 N N . ASP A 1 90 ? -6.889 -4.761 -0.362 1.00 91.44 90 ASP A N 1
ATOM 702 C CA . ASP A 1 90 ? -6.739 -3.320 -0.579 1.00 91.44 90 ASP A CA 1
ATOM 703 C C . ASP A 1 90 ? -5.599 -2.743 0.269 1.00 91.44 90 ASP A C 1
ATOM 705 O O . ASP A 1 90 ? -4.744 -2.032 -0.257 1.00 91.44 90 ASP A O 1
ATOM 709 N N . LEU A 1 91 ? -5.496 -3.137 1.545 1.00 92.69 91 LEU A N 1
ATOM 710 C CA . LEU A 1 91 ? -4.352 -2.776 2.394 1.00 92.69 91 LEU A CA 1
ATOM 711 C C . LEU A 1 91 ? -3.013 -3.200 1.777 1.00 92.69 91 LEU A C 1
ATOM 713 O O . LEU A 1 91 ? -2.101 -2.382 1.654 1.00 92.69 91 LEU A O 1
ATOM 717 N N . ALA A 1 92 ? -2.891 -4.470 1.390 1.00 94.50 92 ALA A N 1
ATOM 718 C CA . ALA A 1 92 ? -1.690 -5.003 0.755 1.00 94.50 92 ALA A CA 1
ATOM 719 C C . ALA A 1 92 ? -1.358 -4.259 -0.550 1.00 94.50 92 ALA A C 1
ATOM 721 O O . ALA A 1 92 ? -0.218 -3.841 -0.752 1.00 94.50 92 ALA A O 1
ATOM 722 N N . ARG A 1 93 ? -2.364 -4.024 -1.400 1.00 95.69 93 ARG A N 1
ATOM 723 C CA . ARG A 1 93 ? -2.235 -3.282 -2.658 1.00 95.69 93 ARG A CA 1
ATOM 724 C C . ARG A 1 93 ? -1.685 -1.877 -2.429 1.00 95.69 93 ARG A C 1
ATOM 726 O O . ARG A 1 93 ? -0.718 -1.502 -3.085 1.00 95.69 93 ARG A O 1
ATOM 733 N N . ARG A 1 94 ? -2.257 -1.116 -1.490 1.00 93.94 94 ARG A N 1
ATOM 734 C CA . ARG A 1 94 ? -1.809 0.255 -1.198 1.00 93.94 94 ARG A CA 1
ATOM 735 C C . ARG A 1 94 ? -0.409 0.291 -0.593 1.00 93.94 94 ARG A C 1
ATOM 737 O O . ARG A 1 94 ? 0.390 1.121 -1.004 1.00 93.94 94 ARG A O 1
ATOM 744 N N . LYS A 1 95 ? -0.075 -0.635 0.316 1.00 95.00 95 LYS A N 1
ATOM 745 C CA . LYS A 1 95 ? 1.292 -0.762 0.858 1.00 95.00 95 LYS A CA 1
ATOM 746 C C . LYS A 1 95 ? 2.322 -0.963 -0.251 1.00 95.00 95 LYS A C 1
ATOM 748 O O . LYS A 1 95 ? 3.363 -0.314 -0.244 1.00 95.00 95 LYS A O 1
ATOM 753 N N . VAL A 1 96 ? 2.026 -1.858 -1.191 1.00 97.50 96 VAL A N 1
ATOM 754 C CA . VAL A 1 96 ? 2.895 -2.127 -2.339 1.00 97.50 96 VAL A CA 1
ATOM 755 C C . VAL A 1 96 ? 2.976 -0.909 -3.260 1.00 97.50 96 VAL A C 1
ATOM 757 O O . VAL A 1 96 ? 4.078 -0.500 -3.609 1.00 97.50 96 VAL A O 1
ATOM 760 N N . PHE A 1 97 ? 1.845 -0.293 -3.605 1.00 97.12 97 PHE A N 1
ATOM 761 C CA . PHE A 1 97 ? 1.810 0.907 -4.445 1.00 97.12 97 PHE A CA 1
ATOM 762 C C . PHE A 1 97 ? 2.659 2.043 -3.854 1.00 97.12 97 PHE A C 1
ATOM 764 O O . PHE A 1 97 ? 3.615 2.479 -4.490 1.00 97.12 97 PHE A O 1
ATOM 771 N N . SER A 1 98 ? 2.409 2.428 -2.596 1.00 95.44 98 SER A N 1
ATOM 772 C CA . SER A 1 98 ? 3.162 3.485 -1.900 1.00 95.44 98 SER A CA 1
ATOM 773 C C . SER A 1 98 ? 4.647 3.156 -1.720 1.00 95.44 98 SER A C 1
ATOM 775 O O . SER A 1 98 ? 5.463 4.047 -1.496 1.00 95.44 98 SER A O 1
ATOM 777 N N . PHE A 1 99 ? 5.022 1.878 -1.803 1.00 97.44 99 PHE A N 1
ATOM 778 C CA . PHE A 1 99 ? 6.416 1.456 -1.799 1.00 97.44 99 PHE A CA 1
ATOM 779 C C . PHE A 1 99 ? 7.083 1.595 -3.178 1.00 97.44 99 PHE A C 1
ATOM 781 O O . PHE A 1 99 ? 8.254 1.980 -3.229 1.00 97.44 99 PHE A O 1
ATOM 788 N N . ILE A 1 100 ? 6.382 1.272 -4.268 1.00 96.75 100 ILE A N 1
ATOM 789 C CA . ILE A 1 100 ? 6.927 1.229 -5.636 1.00 96.75 100 ILE A CA 1
ATOM 790 C C . ILE A 1 100 ? 6.941 2.614 -6.281 1.00 96.75 100 ILE A C 1
ATOM 792 O O . ILE A 1 100 ? 7.989 3.039 -6.764 1.00 96.75 100 ILE A O 1
ATOM 796 N N . GLU A 1 101 ? 5.789 3.288 -6.302 1.00 95.44 101 GLU A N 1
ATOM 797 C CA . GLU A 1 101 ? 5.539 4.514 -7.071 1.00 95.44 101 GLU A CA 1
ATOM 798 C C . GLU A 1 101 ? 6.649 5.567 -6.904 1.00 95.44 101 GLU A C 1
ATOM 800 O O . GLU A 1 101 ? 7.275 5.908 -7.911 1.00 95.44 101 GLU A O 1
ATOM 805 N N . PRO A 1 102 ? 7.012 6.018 -5.683 1.00 95.19 102 PRO A N 1
ATOM 806 C CA . PRO A 1 102 ? 8.026 7.064 -5.532 1.00 95.19 102 PRO A CA 1
ATOM 807 C C . PRO A 1 102 ? 9.393 6.642 -6.086 1.00 95.19 102 PRO A C 1
ATOM 809 O O . PRO A 1 102 ? 10.091 7.438 -6.705 1.00 95.19 102 PRO A O 1
ATOM 812 N N . LYS A 1 103 ? 9.759 5.362 -5.944 1.00 95.88 103 LYS A N 1
ATOM 813 C CA . LYS A 1 103 ? 11.050 4.843 -6.419 1.00 95.88 103 LYS A CA 1
ATOM 814 C C . LYS A 1 103 ? 11.124 4.750 -7.941 1.00 95.88 103 LYS A C 1
ATOM 816 O O . LYS A 1 103 ? 12.228 4.752 -8.483 1.00 95.88 103 LYS A O 1
ATOM 821 N N . LEU A 1 104 ? 9.985 4.599 -8.619 1.00 95.62 104 LEU A N 1
ATOM 822 C CA . LEU A 1 104 ? 9.922 4.641 -10.079 1.00 95.62 104 LEU A CA 1
ATOM 823 C C . LEU A 1 104 ? 9.847 6.082 -10.587 1.00 95.62 104 LEU A C 1
ATOM 825 O O . LEU A 1 104 ? 10.514 6.405 -11.567 1.00 95.62 104 LEU A O 1
ATOM 829 N N . GLN A 1 105 ? 9.129 6.957 -9.885 1.00 94.06 105 GLN A N 1
ATOM 830 C CA . GLN A 1 105 ? 9.068 8.382 -10.205 1.00 94.06 105 GLN A CA 1
ATOM 831 C C . GLN A 1 105 ? 10.454 9.057 -10.117 1.00 94.06 105 GLN A C 1
ATOM 833 O O . GLN A 1 105 ? 10.785 9.907 -10.946 1.00 94.06 105 GLN A O 1
ATOM 838 N N . ASP A 1 106 ? 11.311 8.616 -9.189 1.00 93.94 106 ASP A N 1
ATOM 839 C CA . ASP A 1 106 ? 12.705 9.075 -9.067 1.00 93.94 106 ASP A CA 1
ATOM 840 C C . ASP A 1 106 ? 13.567 8.780 -10.310 1.00 93.94 106 ASP A C 1
ATOM 842 O O . ASP A 1 106 ? 14.547 9.483 -10.576 1.00 93.94 106 ASP A O 1
ATOM 846 N N . ILE A 1 107 ? 13.223 7.739 -11.078 1.00 93.69 107 ILE A N 1
ATOM 847 C CA . ILE A 1 107 ? 13.942 7.356 -12.302 1.00 93.69 107 ILE A CA 1
ATOM 848 C C . ILE A 1 107 ? 13.570 8.298 -13.445 1.00 93.69 107 ILE A C 1
ATOM 850 O O . ILE A 1 107 ? 14.439 8.732 -14.201 1.00 93.69 107 ILE A O 1
ATOM 854 N N . SER A 1 108 ? 12.281 8.607 -13.576 1.00 87.56 108 SER A N 1
ATOM 855 C CA . SER A 1 108 ? 11.748 9.299 -14.743 1.00 87.56 108 SER A CA 1
ATOM 856 C C . SER A 1 108 ? 11.801 10.819 -14.647 1.00 87.56 108 SER A C 1
ATOM 858 O O . SER A 1 108 ? 11.603 11.435 -15.689 1.00 87.56 108 SER A O 1
ATOM 860 N N . LYS A 1 109 ? 12.081 11.394 -13.457 1.00 79.31 109 LYS A N 1
ATOM 861 C CA . LYS A 1 109 ? 12.255 12.819 -13.053 1.00 79.31 109 LYS A CA 1
ATOM 862 C C . LYS A 1 109 ? 11.313 13.860 -13.679 1.00 79.31 109 LYS A C 1
ATOM 864 O O . LYS A 1 109 ? 10.683 14.614 -12.951 1.00 79.31 109 LYS A O 1
ATOM 869 N N . ASN A 1 110 ? 11.230 13.903 -15.001 1.00 80.56 110 ASN A N 1
ATOM 870 C CA . ASN A 1 110 ? 10.404 14.793 -15.809 1.00 80.56 110 ASN A CA 1
ATOM 871 C C . ASN A 1 110 ? 9.196 14.093 -16.461 1.00 80.56 110 ASN A C 1
ATOM 873 O O . ASN A 1 110 ? 8.343 14.774 -17.020 1.00 80.56 110 ASN A O 1
ATOM 877 N N . TYR A 1 111 ? 9.113 12.760 -16.414 1.00 84.00 111 TYR A N 1
ATOM 878 C CA . TYR A 1 111 ? 8.000 12.003 -16.990 1.00 84.00 111 TYR A CA 1
ATOM 879 C C . TYR A 1 111 ? 7.136 11.367 -15.909 1.00 84.00 111 TYR A C 1
ATOM 881 O O . TYR A 1 111 ? 7.638 10.860 -14.902 1.00 84.00 111 TYR A O 1
ATOM 889 N N . HIS A 1 112 ? 5.829 11.370 -16.147 1.00 86.81 112 HIS A N 1
ATOM 890 C CA . HIS A 1 112 ? 4.882 10.655 -15.309 1.00 86.81 112 HIS A CA 1
ATOM 891 C C . HIS A 1 112 ? 5.063 9.141 -15.479 1.00 86.81 112 HIS A C 1
ATOM 893 O O . HIS A 1 112 ? 5.265 8.655 -16.596 1.00 86.81 112 HIS A O 1
ATOM 899 N N . VAL A 1 113 ? 5.010 8.417 -14.365 1.00 92.75 113 VAL A N 1
ATOM 900 C CA . VAL A 1 113 ? 4.941 6.957 -14.332 1.00 92.75 113 VAL A CA 1
ATOM 901 C C . VAL A 1 113 ? 3.646 6.588 -13.641 1.00 92.75 113 VAL A C 1
ATOM 903 O O . VAL A 1 113 ? 3.412 7.019 -12.516 1.00 92.75 113 VAL A O 1
ATOM 906 N N . ASP A 1 114 ? 2.835 5.777 -14.307 1.00 95.06 114 ASP A N 1
ATOM 907 C CA . ASP A 1 114 ? 1.639 5.203 -13.710 1.00 95.06 114 ASP A CA 1
ATOM 908 C C . ASP A 1 114 ? 1.930 3.765 -13.264 1.00 95.06 114 ASP A C 1
ATOM 910 O O . ASP A 1 114 ? 2.654 3.007 -13.925 1.00 95.06 114 ASP A O 1
ATOM 914 N N . VAL A 1 115 ? 1.412 3.404 -12.094 1.00 95.81 115 VAL A N 1
ATOM 915 C CA . VAL A 1 115 ? 1.650 2.114 -11.449 1.00 95.81 115 VAL A CA 1
ATOM 916 C C . VAL A 1 115 ? 0.320 1.531 -11.013 1.00 95.81 115 VAL A C 1
ATOM 918 O O . VAL A 1 115 ? -0.308 1.994 -10.066 1.00 95.81 115 VAL A O 1
ATOM 921 N N . GLU A 1 116 ? -0.069 0.421 -11.625 1.00 96.44 116 GLU A N 1
ATOM 922 C CA . GLU A 1 116 ? -1.233 -0.333 -11.179 1.00 96.44 116 GLU A CA 1
ATOM 923 C C . GLU A 1 116 ? -0.782 -1.562 -10.395 1.00 96.44 116 GLU A C 1
ATOM 925 O O . GLU A 1 116 ? 0.080 -2.336 -10.825 1.00 96.44 116 GLU A O 1
ATOM 930 N N . VAL A 1 117 ? -1.403 -1.774 -9.237 1.00 97.25 117 VAL A N 1
ATOM 931 C CA . VAL A 1 117 ? -1.150 -2.942 -8.393 1.00 97.25 117 VAL A CA 1
ATOM 932 C C . VAL A 1 117 ? -2.436 -3.748 -8.258 1.00 97.25 117 VAL A C 1
ATOM 934 O O . VAL A 1 117 ? -3.472 -3.235 -7.840 1.00 97.25 117 VAL A O 1
ATOM 937 N N . GLY A 1 118 ? -2.369 -5.035 -8.582 1.00 95.88 118 GLY A N 1
ATOM 938 C CA . GLY A 1 118 ? -3.468 -5.987 -8.462 1.00 95.88 118 GLY A CA 1
ATOM 939 C C . GLY A 1 118 ? -3.078 -7.187 -7.607 1.00 95.88 118 GLY A C 1
ATOM 940 O O . GLY A 1 118 ? -1.922 -7.597 -7.589 1.00 95.88 118 GLY A O 1
ATOM 941 N N . ILE A 1 119 ? -4.044 -7.779 -6.902 1.00 96.12 119 ILE A N 1
ATOM 942 C CA . ILE A 1 119 ? -3.842 -9.034 -6.165 1.00 96.12 119 ILE A CA 1
ATOM 943 C C . ILE A 1 119 ? -4.917 -10.029 -6.587 1.00 96.12 119 ILE A C 1
ATOM 945 O O . ILE A 1 119 ? -6.104 -9.828 -6.321 1.00 96.12 119 ILE A O 1
ATOM 949 N N . ASN A 1 120 ? -4.490 -11.136 -7.196 1.00 92.62 120 ASN A N 1
ATOM 950 C CA . ASN A 1 120 ? -5.356 -12.256 -7.548 1.00 92.62 120 ASN A CA 1
ATOM 951 C C . ASN A 1 120 ? -4.855 -13.541 -6.873 1.00 92.62 120 ASN A C 1
ATOM 953 O O . ASN A 1 120 ? -3.793 -14.073 -7.198 1.00 92.62 120 ASN A O 1
ATOM 957 N N . GLY A 1 121 ? -5.611 -14.035 -5.890 1.00 92.50 121 GLY A N 1
ATOM 958 C CA . GLY A 1 121 ? -5.208 -15.181 -5.075 1.00 92.50 121 GLY A CA 1
ATOM 959 C C . GLY A 1 121 ? -3.904 -14.915 -4.314 1.00 92.50 121 GLY A C 1
ATOM 960 O O . GLY A 1 121 ? -3.871 -14.078 -3.415 1.00 92.50 121 GLY A O 1
ATOM 961 N N . LYS A 1 122 ? -2.842 -15.651 -4.663 1.00 95.25 122 LYS A N 1
ATOM 962 C CA . LYS A 1 122 ? -1.480 -15.502 -4.111 1.00 95.25 122 LYS A CA 1
ATOM 963 C C . LYS A 1 122 ? -0.496 -14.861 -5.098 1.00 95.25 122 LYS A C 1
ATOM 965 O O . LYS A 1 122 ? 0.716 -14.968 -4.907 1.00 95.25 122 LYS A O 1
ATOM 970 N N . THR A 1 123 ? -1.021 -14.209 -6.130 1.00 96.81 123 THR A N 1
ATOM 971 C CA . THR A 1 123 ? -0.263 -13.522 -7.177 1.00 96.81 123 THR A CA 1
ATOM 972 C C . THR A 1 123 ? -0.422 -12.020 -7.014 1.00 96.81 123 THR A C 1
ATOM 974 O O . THR A 1 123 ? -1.546 -11.513 -7.033 1.00 96.81 123 THR A O 1
ATOM 977 N N . LEU A 1 124 ? 0.704 -11.323 -6.900 1.00 97.81 124 LEU A N 1
ATOM 978 C CA . LEU A 1 124 ? 0.781 -9.876 -7.038 1.00 97.81 124 LEU A CA 1
ATOM 979 C C . LEU A 1 124 ? 0.998 -9.544 -8.518 1.00 97.81 124 LEU A C 1
ATOM 981 O O . LEU A 1 124 ? 1.893 -10.099 -9.147 1.00 97.81 124 LEU A O 1
ATOM 985 N N . SER A 1 125 ? 0.204 -8.642 -9.071 1.00 97.75 125 SER A N 1
ATOM 986 C CA . SER A 1 125 ? 0.388 -8.096 -10.414 1.00 97.75 125 SER A CA 1
ATOM 987 C C . SER A 1 125 ? 0.802 -6.638 -10.291 1.00 97.75 125 SER A C 1
ATOM 989 O O . SER A 1 125 ? 0.129 -5.870 -9.609 1.00 97.75 125 SER A O 1
ATOM 991 N N . VAL A 1 126 ? 1.905 -6.264 -10.932 1.00 97.44 126 VAL A N 1
ATOM 992 C CA . VAL A 1 126 ? 2.392 -4.883 -10.989 1.00 97.44 126 VAL A CA 1
ATOM 993 C C . VAL A 1 126 ? 2.488 -4.485 -12.452 1.00 97.44 126 VAL A C 1
ATOM 995 O O . VAL A 1 126 ? 3.276 -5.066 -13.198 1.00 97.44 126 VAL A O 1
ATOM 998 N N . ARG A 1 127 ? 1.685 -3.512 -12.868 1.00 97.56 127 ARG A N 1
ATOM 999 C CA . ARG A 1 127 ? 1.772 -2.902 -14.193 1.00 97.56 127 ARG A CA 1
ATOM 1000 C C . ARG A 1 127 ? 2.434 -1.542 -14.049 1.00 97.56 127 ARG A C 1
ATOM 1002 O O . ARG A 1 127 ? 2.015 -0.745 -13.221 1.00 97.56 127 ARG A O 1
ATOM 1009 N N . VAL A 1 128 ? 3.469 -1.302 -14.842 1.00 96.38 128 VAL A N 1
ATOM 1010 C CA . VAL A 1 128 ? 4.163 -0.018 -14.918 1.00 96.38 128 VAL A CA 1
ATOM 1011 C C . VAL A 1 128 ? 3.948 0.550 -16.310 1.00 96.38 128 VAL A C 1
ATOM 1013 O O . VAL A 1 128 ? 4.255 -0.108 -17.309 1.00 96.38 128 VAL A O 1
ATOM 1016 N N . ILE A 1 129 ? 3.426 1.769 -16.362 1.00 94.94 129 ILE A N 1
ATOM 1017 C CA . ILE A 1 129 ? 3.219 2.525 -17.589 1.00 94.94 129 ILE A CA 1
ATOM 1018 C C . ILE A 1 129 ? 4.146 3.732 -17.545 1.00 94.94 129 ILE A C 1
ATOM 1020 O O . ILE A 1 129 ? 4.110 4.520 -16.603 1.00 94.94 129 ILE A O 1
ATOM 1024 N N . GLY A 1 130 ? 5.004 3.880 -18.548 1.00 92.62 130 GLY A N 1
ATOM 1025 C CA . GLY A 1 130 ? 5.944 4.995 -18.578 1.00 92.62 130 GLY A CA 1
ATOM 1026 C C . GLY A 1 130 ? 6.697 5.113 -19.893 1.00 92.62 130 GLY A C 1
ATOM 1027 O O . GLY A 1 130 ? 6.523 4.309 -20.808 1.00 92.62 130 GLY A O 1
ATOM 1028 N N . SER A 1 131 ? 7.553 6.130 -19.995 1.00 91.06 131 SER A N 1
ATOM 1029 C CA . SER A 1 131 ? 8.318 6.382 -21.221 1.00 91.06 131 SER A CA 1
ATOM 1030 C C . SER A 1 131 ? 9.239 5.207 -21.588 1.00 91.06 131 SER A C 1
ATOM 1032 O O . SER A 1 131 ? 9.855 4.569 -20.726 1.00 91.06 131 SER A O 1
ATOM 1034 N N . ARG A 1 132 ? 9.352 4.951 -22.901 1.00 90.62 132 ARG A N 1
ATOM 1035 C CA . ARG A 1 132 ? 10.197 3.902 -23.490 1.00 90.62 132 ARG A CA 1
ATOM 1036 C C . ARG A 1 132 ? 11.657 4.027 -23.054 1.00 90.62 132 ARG A C 1
ATOM 1038 O O . ARG A 1 132 ? 12.294 3.005 -22.807 1.00 90.62 132 ARG A O 1
ATOM 1045 N N . ASP A 1 133 ? 12.150 5.253 -22.905 1.00 92.00 133 ASP A N 1
ATOM 1046 C CA . ASP A 1 133 ? 13.553 5.547 -22.589 1.00 92.00 133 ASP A CA 1
ATOM 1047 C C . ASP A 1 133 ? 13.971 5.031 -21.207 1.00 92.00 133 ASP A C 1
ATOM 1049 O O . ASP A 1 133 ? 15.135 4.706 -20.978 1.00 92.00 133 ASP A O 1
ATOM 1053 N N . TYR A 1 134 ? 13.012 4.897 -20.287 1.00 94.06 134 TYR A N 1
ATOM 1054 C CA . TYR A 1 134 ? 13.253 4.447 -18.916 1.00 94.06 134 TYR A CA 1
ATOM 1055 C C . TYR A 1 134 ? 12.829 2.997 -18.680 1.00 94.06 134 TYR A C 1
ATOM 1057 O O . TYR A 1 134 ? 12.978 2.485 -17.571 1.00 94.06 134 TYR A O 1
ATOM 1065 N N . MET A 1 135 ? 12.319 2.306 -19.702 1.00 92.81 135 MET A N 1
ATOM 1066 C CA . MET A 1 135 ? 11.649 1.021 -19.516 1.00 92.81 135 MET A CA 1
ATOM 1067 C C . MET A 1 135 ? 12.573 -0.063 -18.953 1.00 92.81 135 MET A C 1
ATOM 1069 O O . MET A 1 135 ? 12.188 -0.812 -18.055 1.00 92.81 135 MET A O 1
ATOM 1073 N N . GLU A 1 136 ? 13.816 -0.126 -19.428 1.00 95.06 136 GLU A N 1
ATOM 1074 C CA . GLU A 1 136 ? 14.799 -1.074 -18.894 1.00 95.06 136 GLU A CA 1
ATOM 1075 C C . GLU A 1 136 ? 15.204 -0.734 -17.452 1.00 95.06 136 GLU A C 1
ATOM 1077 O O . GLU A 1 136 ? 15.352 -1.634 -16.622 1.00 95.06 136 GLU A O 1
ATOM 1082 N N . ALA A 1 137 ? 15.283 0.556 -17.109 1.00 96.44 137 ALA A N 1
ATOM 1083 C CA . ALA A 1 137 ? 15.534 0.992 -15.738 1.00 96.44 137 ALA A CA 1
ATOM 1084 C C . ALA A 1 137 ? 14.363 0.634 -14.806 1.00 96.44 137 ALA A C 1
ATOM 1086 O O . ALA A 1 137 ? 14.592 0.135 -13.702 1.00 96.44 137 ALA A O 1
ATOM 1087 N N . PHE A 1 138 ? 13.114 0.799 -15.255 1.00 96.12 138 PHE A N 1
ATOM 1088 C CA . PHE A 1 138 ? 11.937 0.352 -14.507 1.00 96.12 138 PHE A CA 1
ATOM 1089 C C . PHE A 1 138 ? 11.947 -1.162 -14.298 1.00 96.12 138 PHE A C 1
ATOM 1091 O O . PHE A 1 138 ? 11.769 -1.619 -13.170 1.00 96.12 138 PHE A O 1
ATOM 1098 N N . LYS A 1 139 ? 12.211 -1.950 -15.349 1.00 97.06 139 LYS A N 1
ATOM 1099 C CA . LYS A 1 139 ? 12.298 -3.417 -15.255 1.00 97.06 139 LYS A CA 1
ATOM 1100 C C . LYS A 1 139 ? 13.330 -3.865 -14.228 1.00 97.06 139 LYS A C 1
ATOM 1102 O O . LYS A 1 139 ? 13.032 -4.741 -13.415 1.00 97.06 139 LYS A O 1
ATOM 1107 N N . ALA A 1 140 ? 14.524 -3.274 -14.258 1.00 97.62 140 ALA A N 1
ATOM 1108 C CA . ALA A 1 140 ? 15.572 -3.562 -13.286 1.00 97.62 140 ALA A CA 1
ATOM 1109 C C . ALA A 1 140 ? 15.116 -3.194 -11.866 1.00 97.62 140 ALA A C 1
ATOM 1111 O O . ALA A 1 140 ? 15.127 -4.041 -10.974 1.00 97.62 140 ALA A O 1
ATOM 1112 N N . LYS A 1 141 ? 14.592 -1.977 -11.673 1.00 97.88 141 LYS A N 1
ATOM 1113 C CA . LYS A 1 141 ? 14.166 -1.499 -10.354 1.00 97.88 141 LYS A CA 1
ATOM 1114 C C . LYS A 1 141 ? 13.038 -2.338 -9.754 1.00 97.88 141 LYS A C 1
ATOM 1116 O O . LYS A 1 141 ? 13.092 -2.682 -8.577 1.00 97.88 141 LYS A O 1
ATOM 1121 N N . VAL A 1 142 ? 12.018 -2.688 -10.539 1.00 97.31 142 VAL A N 1
ATOM 1122 C CA . VAL A 1 142 ? 10.894 -3.524 -10.080 1.00 97.31 142 VAL A CA 1
ATOM 1123 C C . VAL A 1 142 ? 11.369 -4.932 -9.715 1.00 97.31 142 VAL A C 1
ATOM 1125 O O . VAL A 1 142 ? 10.912 -5.501 -8.721 1.00 97.31 142 VAL A O 1
ATOM 1128 N N . ARG A 1 143 ? 12.320 -5.492 -10.470 1.00 97.38 143 ARG A N 1
ATOM 1129 C CA . ARG A 1 143 ? 12.927 -6.787 -10.141 1.00 97.38 143 ARG A CA 1
ATOM 1130 C C . ARG A 1 143 ? 13.626 -6.740 -8.785 1.00 97.38 143 ARG A C 1
ATOM 1132 O O . ARG A 1 143 ? 13.341 -7.584 -7.940 1.00 97.38 143 ARG A O 1
ATOM 1139 N N . ASP A 1 144 ? 14.437 -5.715 -8.544 1.00 97.88 144 ASP A N 1
ATOM 1140 C CA . ASP A 1 144 ? 15.145 -5.531 -7.270 1.00 97.88 144 ASP A CA 1
ATOM 1141 C C . ASP A 1 144 ? 14.179 -5.334 -6.091 1.00 97.88 144 ASP A C 1
ATOM 1143 O O . ASP A 1 144 ? 14.434 -5.777 -4.973 1.00 97.88 144 ASP A O 1
ATOM 1147 N N . MET A 1 145 ? 13.028 -4.707 -6.342 1.00 98.06 145 MET A N 1
ATOM 1148 C CA . MET A 1 145 ? 11.976 -4.481 -5.349 1.00 98.06 145 MET A CA 1
ATOM 1149 C C . MET A 1 145 ? 11.115 -5.721 -5.056 1.00 98.06 145 MET A C 1
ATOM 1151 O O . MET A 1 145 ? 10.361 -5.719 -4.082 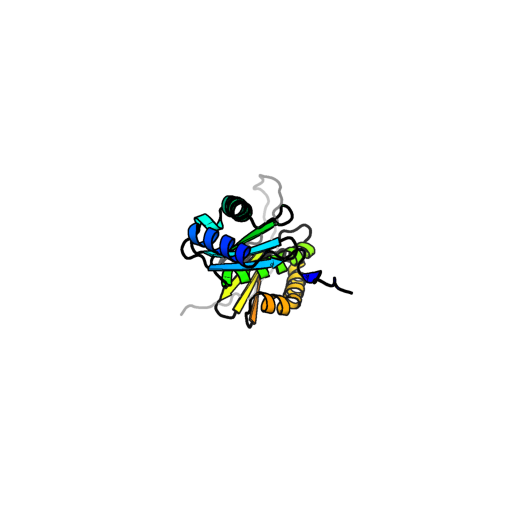1.00 98.06 145 MET A O 1
ATOM 1155 N N . SER A 1 146 ? 11.213 -6.787 -5.858 1.00 97.38 146 SER A N 1
ATOM 1156 C CA . SER A 1 146 ? 10.306 -7.945 -5.790 1.00 97.38 146 SER A CA 1
ATOM 1157 C C . SER A 1 146 ? 10.241 -8.652 -4.433 1.00 97.38 146 SER A C 1
ATOM 1159 O O . SER A 1 146 ? 9.125 -8.932 -3.988 1.00 97.38 146 SER A O 1
ATOM 1161 N N . PRO A 1 147 ? 11.357 -8.892 -3.720 1.00 98.06 147 PRO A N 1
ATOM 1162 C CA . PRO A 1 147 ? 11.302 -9.509 -2.394 1.00 98.06 147 PRO A CA 1
ATOM 1163 C C . PRO A 1 147 ? 10.470 -8.700 -1.390 1.00 98.06 147 PRO A C 1
ATOM 1165 O O . PRO A 1 147 ? 9.655 -9.258 -0.655 1.00 98.06 147 PRO A O 1
ATOM 1168 N N . GLU A 1 148 ? 10.618 -7.376 -1.399 1.00 98.12 148 GLU A N 1
ATOM 1169 C CA . GLU A 1 148 ? 9.892 -6.490 -0.487 1.00 98.12 148 GLU A CA 1
ATOM 1170 C C . GLU A 1 148 ? 8.414 -6.365 -0.878 1.00 98.12 148 GLU A C 1
ATOM 1172 O O . GLU A 1 148 ? 7.540 -6.396 -0.014 1.00 98.12 148 GLU A O 1
ATOM 1177 N N . MET A 1 149 ? 8.106 -6.333 -2.180 1.00 98.00 149 MET A N 1
ATOM 1178 C CA . MET A 1 149 ? 6.722 -6.379 -2.668 1.00 98.00 149 MET A CA 1
ATOM 1179 C C . MET A 1 149 ? 5.994 -7.651 -2.207 1.00 98.00 149 MET A C 1
ATOM 1181 O O . MET A 1 149 ? 4.836 -7.586 -1.785 1.00 98.00 149 MET A O 1
ATOM 1185 N N . LEU A 1 150 ? 6.664 -8.808 -2.240 1.00 97.31 150 LEU A N 1
ATOM 1186 C CA . LEU A 1 150 ? 6.115 -10.068 -1.729 1.00 97.31 150 LEU A CA 1
ATOM 1187 C C . LEU A 1 150 ? 5.901 -10.021 -0.215 1.00 97.31 150 LEU A C 1
ATOM 1189 O O . LEU A 1 150 ? 4.842 -10.425 0.262 1.00 97.31 150 LEU A O 1
ATOM 1193 N N . ARG A 1 151 ? 6.862 -9.466 0.536 1.00 97.50 151 ARG A N 1
ATOM 1194 C CA . ARG A 1 151 ? 6.749 -9.292 1.991 1.00 97.50 151 ARG A CA 1
ATOM 1195 C C . ARG A 1 151 ? 5.564 -8.404 2.374 1.00 97.50 151 ARG A C 1
ATOM 1197 O O . ARG A 1 151 ? 4.831 -8.734 3.300 1.00 97.50 151 ARG A O 1
ATOM 1204 N N . LEU A 1 152 ? 5.367 -7.291 1.667 1.00 96.44 152 LEU A N 1
ATOM 1205 C CA . LEU A 1 152 ? 4.285 -6.336 1.929 1.00 96.44 152 LEU A CA 1
ATOM 1206 C C . LEU A 1 152 ? 2.901 -6.863 1.529 1.00 96.44 152 LEU A C 1
ATOM 1208 O O . LEU A 1 152 ? 1.907 -6.463 2.137 1.00 96.44 152 LEU A O 1
ATOM 1212 N N . SER A 1 153 ? 2.834 -7.723 0.508 1.00 95.62 153 SER A N 1
ATOM 1213 C CA . SER A 1 153 ? 1.575 -8.250 -0.035 1.00 95.62 153 SER A CA 1
ATOM 1214 C C . SER A 1 153 ? 1.165 -9.623 0.490 1.00 95.62 153 SER A C 1
ATOM 1216 O O . SER A 1 153 ? 0.041 -10.050 0.226 1.00 95.62 153 SER A O 1
ATOM 1218 N N . GLU A 1 154 ? 2.069 -10.342 1.162 1.00 95.25 154 GLU A N 1
ATOM 1219 C CA . GLU A 1 154 ? 1.890 -11.746 1.569 1.00 95.25 154 GLU A CA 1
ATOM 1220 C C . GLU A 1 154 ? 1.549 -12.694 0.393 1.00 95.25 154 GLU A C 1
ATOM 1222 O O . GLU A 1 154 ? 0.958 -13.775 0.561 1.00 95.25 154 GLU A O 1
ATOM 1227 N N . CYS A 1 155 ? 1.907 -12.281 -0.827 1.00 96.50 155 CYS A N 1
ATOM 1228 C CA . CYS A 1 155 ? 1.806 -13.084 -2.040 1.00 96.50 155 CYS A CA 1
ATOM 1229 C C . CYS A 1 155 ? 3.005 -14.033 -2.169 1.00 96.50 155 CYS A C 1
ATOM 1231 O O . CYS A 1 155 ? 4.013 -13.901 -1.481 1.00 96.50 155 CYS A O 1
ATOM 1233 N N . ARG A 1 156 ? 2.888 -15.026 -3.057 1.00 96.81 156 ARG A N 1
ATOM 1234 C CA . ARG A 1 156 ? 3.951 -16.012 -3.333 1.00 96.81 156 ARG A CA 1
ATOM 1235 C C . ARG A 1 156 ? 4.741 -15.704 -4.597 1.00 96.81 156 ARG A C 1
ATOM 1237 O O . ARG A 1 156 ? 5.846 -16.205 -4.754 1.00 96.81 156 ARG A O 1
ATOM 1244 N N . GLN A 1 157 ? 4.159 -14.918 -5.495 1.00 95.94 157 GLN A N 1
ATOM 1245 C CA . GLN A 1 157 ? 4.755 -14.582 -6.780 1.00 95.94 157 GLN A CA 1
ATOM 1246 C C . GLN A 1 157 ? 4.351 -13.177 -7.222 1.00 95.94 157 GLN A C 1
ATOM 1248 O O . GLN A 1 157 ? 3.278 -12.691 -6.847 1.00 95.94 157 GLN A O 1
ATOM 1253 N N . VAL A 1 158 ? 5.217 -12.554 -8.024 1.00 97.19 158 VAL A N 1
ATOM 1254 C CA . VAL A 1 158 ? 4.982 -11.253 -8.654 1.00 97.19 158 VAL A CA 1
ATOM 1255 C C . VAL A 1 158 ? 5.002 -11.428 -10.167 1.00 97.19 158 VAL A C 1
ATOM 1257 O O . VAL A 1 158 ? 5.990 -11.907 -10.717 1.00 97.19 158 VAL A O 1
ATOM 1260 N N . ASN A 1 159 ? 3.935 -10.991 -10.826 1.00 97.62 159 ASN A N 1
ATOM 1261 C CA . ASN A 1 159 ? 3.881 -10.812 -12.269 1.00 97.62 159 ASN A CA 1
ATOM 1262 C C . ASN A 1 159 ? 4.052 -9.330 -12.578 1.00 97.62 159 ASN A C 1
ATOM 1264 O O . ASN A 1 159 ? 3.358 -8.492 -11.998 1.00 97.62 159 ASN A O 1
ATOM 1268 N N . THR A 1 160 ? 4.956 -9.012 -13.495 1.00 96.75 160 THR A N 1
ATOM 1269 C CA . THR A 1 160 ? 5.255 -7.635 -13.878 1.00 96.75 160 THR A CA 1
ATOM 1270 C C . THR A 1 160 ? 4.898 -7.405 -15.340 1.00 96.75 160 THR A C 1
ATOM 1272 O O . THR A 1 160 ? 5.191 -8.232 -16.202 1.00 96.75 160 THR A O 1
ATOM 1275 N N . TYR A 1 161 ? 4.241 -6.281 -15.609 1.00 96.38 161 TYR A N 1
ATOM 1276 C CA . TYR A 1 161 ? 3.810 -5.862 -16.938 1.00 96.38 161 TYR A CA 1
ATOM 1277 C C . TYR A 1 161 ? 4.328 -4.452 -17.192 1.00 96.38 161 TYR A C 1
ATOM 1279 O O . TYR A 1 161 ? 4.275 -3.600 -16.308 1.00 96.38 161 TYR A O 1
ATOM 1287 N N . PHE A 1 162 ? 4.837 -4.213 -18.393 1.00 95.19 162 PHE A N 1
ATOM 1288 C CA . PHE A 1 162 ? 5.508 -2.972 -18.753 1.00 95.19 162 PHE A CA 1
ATOM 1289 C C . PHE A 1 162 ? 4.955 -2.493 -20.086 1.00 95.19 162 PHE A C 1
ATOM 1291 O O . PHE A 1 162 ? 5.015 -3.237 -21.061 1.00 95.19 162 PHE A O 1
ATOM 1298 N N . SER A 1 163 ? 4.423 -1.277 -20.122 1.00 93.00 163 SER A N 1
ATOM 1299 C CA . SER A 1 163 ? 3.820 -0.698 -21.323 1.00 93.00 163 SER A CA 1
ATOM 1300 C C . SER A 1 163 ? 4.186 0.776 -21.432 1.00 93.00 163 SER A C 1
ATOM 1302 O O . SER A 1 163 ? 4.453 1.441 -20.434 1.00 93.00 163 SER A O 1
ATOM 1304 N N . THR A 1 164 ? 4.212 1.304 -22.649 1.00 89.38 164 THR A N 1
ATOM 1305 C CA . THR A 1 164 ? 4.367 2.746 -22.876 1.00 89.38 164 THR A CA 1
ATOM 1306 C C . THR A 1 164 ? 3.031 3.486 -22.867 1.00 89.38 164 THR A C 1
ATOM 1308 O O . THR A 1 164 ? 3.017 4.699 -23.035 1.00 89.38 164 THR A O 1
ATOM 1311 N N . GLY A 1 165 ? 1.911 2.769 -22.709 1.00 79.44 165 GLY A N 1
ATOM 1312 C CA . GLY A 1 165 ? 0.561 3.323 -22.854 1.00 79.44 165 GLY A CA 1
ATOM 1313 C C . GLY A 1 165 ? 0.105 3.463 -24.312 1.00 79.44 165 GLY A C 1
ATOM 1314 O O . GLY A 1 165 ? -1.069 3.713 -24.546 1.00 79.44 165 GLY A O 1
ATOM 1315 N N . TYR A 1 166 ? 1.002 3.231 -25.279 1.00 65.88 166 TYR A N 1
ATOM 1316 C CA . TYR A 1 166 ? 0.731 3.239 -26.723 1.00 65.88 166 TYR A CA 1
ATOM 1317 C C . TYR A 1 166 ? 0.602 1.826 -27.304 1.00 65.88 166 TYR A C 1
ATOM 1319 O O . TYR A 1 166 ? 0.969 1.588 -28.455 1.00 65.88 166 TYR A O 1
ATOM 1327 N N . GLU A 1 167 ? 0.134 0.855 -26.518 1.00 57.62 167 GLU A N 1
ATOM 1328 C CA . GLU A 1 167 ? -0.281 -0.429 -27.088 1.00 57.62 167 GLU A CA 1
ATOM 1329 C C . GLU A 1 167 ? -1.546 -0.177 -27.910 1.00 57.62 167 GLU A C 1
ATOM 1331 O O . GLU A 1 167 ? -2.660 -0.226 -27.398 1.00 57.62 167 GLU A O 1
ATOM 1336 N N . LEU A 1 168 ? -1.329 0.170 -29.180 1.00 46.28 168 LEU A N 1
ATOM 1337 C CA . LEU A 1 168 ? -2.341 0.229 -30.223 1.00 46.28 168 LEU A CA 1
ATOM 1338 C C . LEU A 1 168 ? -3.165 -1.055 -30.140 1.00 46.28 168 LEU A C 1
ATOM 1340 O O . LEU A 1 168 ? -2.597 -2.154 -30.075 1.00 46.28 168 LEU A O 1
ATOM 1344 N N . GLU A 1 169 ? -4.491 -0.924 -30.131 1.00 42.44 169 GLU A N 1
ATOM 1345 C CA . GLU A 1 169 ? -5.354 -2.089 -30.278 1.00 42.44 169 GLU A CA 1
ATOM 1346 C C . GLU A 1 169 ? -4.905 -2.891 -31.513 1.00 42.44 169 GLU A C 1
ATOM 1348 O O . GLU A 1 169 ? -4.428 -2.299 -32.491 1.00 42.44 169 GLU A O 1
ATOM 1353 N N . PRO A 1 170 ? -5.005 -4.234 -31.498 1.00 39.53 170 PRO A N 1
ATOM 1354 C CA . PRO A 1 170 ? -4.597 -5.048 -32.634 1.00 39.53 170 PRO A CA 1
ATOM 1355 C C . PRO A 1 170 ? -5.450 -4.692 -33.865 1.00 39.53 170 PRO A C 1
ATOM 1357 O O . PRO A 1 170 ? -6.528 -5.238 -34.071 1.00 39.53 170 PRO A O 1
ATOM 1360 N N . GLY A 1 171 ? -4.964 -3.749 -34.677 1.00 44.34 171 GLY A N 1
ATOM 1361 C CA . GLY A 1 171 ? -5.699 -3.171 -35.803 1.00 44.34 171 GLY A CA 1
ATOM 1362 C C . GLY A 1 171 ? -5.140 -1.838 -36.308 1.00 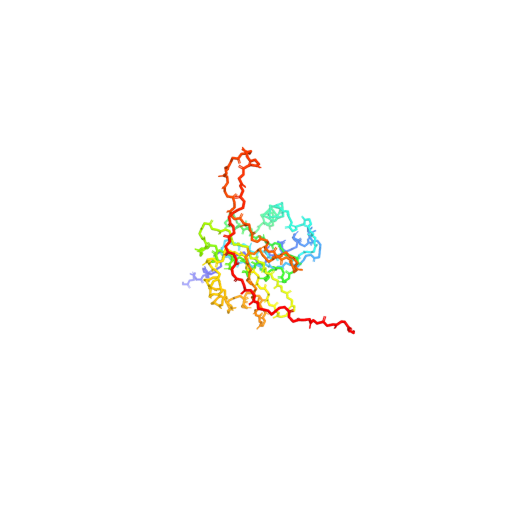44.34 171 GLY A C 1
ATOM 1363 O O . GLY A 1 171 ? -5.200 -1.581 -37.510 1.00 44.34 171 GLY A O 1
ATOM 1364 N N . GLU A 1 172 ? -4.521 -1.026 -35.452 1.00 40.22 172 GLU A N 1
ATOM 1365 C CA . GLU A 1 172 ? -3.980 0.270 -35.875 1.00 40.22 172 GLU A CA 1
ATOM 1366 C C . GLU A 1 172 ? -2.525 0.117 -36.333 1.00 40.22 172 GLU A C 1
ATOM 1368 O O . GLU A 1 172 ? -1.567 0.196 -35.568 1.00 40.22 172 GLU A O 1
ATOM 1373 N N . ARG A 1 173 ? -2.342 -0.170 -37.625 1.00 36.09 173 ARG A N 1
ATOM 1374 C CA . ARG A 1 173 ? -1.038 -0.020 -38.278 1.00 36.09 173 ARG A CA 1
ATOM 1375 C C . ARG A 1 173 ? -0.759 1.471 -38.441 1.00 36.09 173 ARG A C 1
ATOM 1377 O O . ARG A 1 173 ? -1.580 2.171 -39.025 1.00 36.09 173 ARG A O 1
ATOM 1384 N N . TYR A 1 174 ? 0.420 1.923 -38.014 1.00 38.53 174 TYR A N 1
ATOM 1385 C CA . TYR A 1 174 ? 0.990 3.185 -38.480 1.00 38.53 174 TYR A CA 1
ATOM 1386 C C . TYR A 1 174 ? 0.963 3.193 -40.019 1.00 38.53 174 TYR A C 1
ATOM 1388 O O . TYR A 1 174 ? 1.712 2.450 -40.656 1.00 38.53 174 TYR A O 1
ATOM 1396 N N . GLN A 1 175 ? 0.093 4.009 -40.621 1.00 37.22 175 GLN A N 1
ATOM 1397 C CA . GLN A 1 175 ? 0.402 4.573 -41.929 1.00 37.22 175 GLN A CA 1
ATOM 1398 C C . GLN A 1 175 ? 1.618 5.458 -41.681 1.00 37.22 175 GLN A C 1
ATOM 1400 O O . GLN A 1 175 ? 1.557 6.372 -40.858 1.00 37.22 175 GLN A O 1
ATOM 1405 N N . ALA A 1 176 ? 2.748 5.102 -42.293 1.00 37.44 176 ALA A N 1
ATOM 1406 C CA . ALA A 1 176 ? 3.874 6.010 -42.375 1.00 37.44 176 ALA A CA 1
ATOM 1407 C C . ALA A 1 176 ? 3.317 7.322 -42.932 1.00 37.44 176 ALA A C 1
ATOM 1409 O O . ALA A 1 176 ? 2.726 7.326 -44.010 1.00 37.44 176 ALA A O 1
ATOM 1410 N N . ALA A 1 177 ? 3.396 8.386 -42.136 1.00 38.12 177 ALA A N 1
ATOM 1411 C CA . ALA A 1 177 ? 3.201 9.721 -42.651 1.00 38.12 177 ALA A CA 1
ATOM 1412 C C . ALA A 1 177 ? 4.321 9.917 -43.672 1.00 38.12 177 ALA A C 1
ATOM 1414 O O . ALA A 1 177 ? 5.487 10.007 -43.288 1.00 38.12 177 ALA A O 1
ATOM 1415 N N . ASP A 1 178 ? 3.962 9.855 -44.953 1.00 38.25 178 ASP A N 1
ATOM 1416 C CA . ASP A 1 178 ? 4.807 10.361 -46.018 1.00 38.25 178 ASP A CA 1
ATOM 1417 C C . ASP A 1 178 ? 5.140 11.813 -45.655 1.00 38.25 178 ASP A C 1
ATOM 1419 O O . ASP A 1 178 ? 4.256 12.641 -45.415 1.00 38.25 178 ASP A O 1
ATOM 1423 N N . GLU A 1 179 ? 6.435 12.071 -45.510 1.00 42.06 179 GLU A N 1
ATOM 1424 C CA . GLU A 1 179 ? 7.017 13.395 -45.355 1.00 42.06 179 GLU A CA 1
ATOM 1425 C C . GLU A 1 179 ? 6.820 14.174 -46.663 1.00 42.06 179 GLU A C 1
ATOM 1427 O O . GLU A 1 179 ? 7.755 14.316 -47.440 1.00 42.06 179 GLU A O 1
ATOM 1432 N N . ASP A 1 180 ? 5.617 14.688 -46.910 1.00 37.62 180 ASP A N 1
ATOM 1433 C CA . ASP A 1 180 ? 5.404 15.732 -47.914 1.00 37.62 180 ASP A CA 1
ATOM 1434 C C . ASP A 1 180 ? 5.197 17.060 -47.187 1.00 37.62 180 ASP A C 1
ATOM 1436 O O . ASP A 1 180 ? 4.099 17.457 -46.798 1.00 37.62 180 ASP A O 1
ATOM 1440 N N . ASN A 1 181 ? 6.340 17.699 -46.953 1.00 37.28 181 ASN A N 1
ATOM 1441 C CA . ASN A 1 181 ? 6.474 19.068 -46.496 1.00 37.28 181 ASN A CA 1
ATOM 1442 C C . ASN A 1 181 ? 6.263 19.995 -47.707 1.00 37.28 181 ASN A C 1
ATOM 1444 O O . ASN A 1 181 ? 7.036 19.931 -48.661 1.00 37.28 181 ASN A O 1
ATOM 1448 N N . ASP A 1 182 ? 5.186 20.779 -47.647 1.00 39.56 182 ASP A N 1
ATOM 1449 C CA . ASP A 1 182 ? 4.933 22.096 -48.250 1.00 39.56 182 ASP A CA 1
ATOM 1450 C C . ASP A 1 182 ? 5.775 22.524 -49.475 1.00 39.56 182 ASP A C 1
ATOM 1452 O O . ASP A 1 182 ? 6.968 22.789 -49.357 1.00 39.56 182 ASP A O 1
ATOM 1456 N N . ASP A 1 183 ? 5.137 22.679 -50.646 1.00 39.72 183 ASP A N 1
ATOM 1457 C CA . ASP A 1 183 ? 4.960 23.998 -51.292 1.00 39.72 183 ASP A CA 1
ATOM 1458 C C . ASP A 1 183 ? 4.411 23.915 -52.741 1.00 39.72 183 ASP A C 1
ATOM 1460 O O . ASP A 1 183 ? 4.878 23.169 -53.600 1.00 39.72 183 ASP A O 1
ATOM 1464 N N . ASP A 1 184 ? 3.446 24.803 -52.987 1.00 38.16 184 ASP A N 1
ATOM 1465 C CA . ASP A 1 184 ? 2.972 25.391 -54.247 1.00 38.16 184 ASP A CA 1
ATOM 1466 C C . ASP A 1 184 ? 1.906 24.726 -55.170 1.00 38.16 184 ASP A C 1
ATOM 1468 O O . ASP A 1 184 ? 2.036 23.594 -55.643 1.00 38.16 184 ASP A O 1
ATOM 1472 N N . PRO A 1 185 ? 0.838 25.490 -55.524 1.00 47.06 185 PRO A N 1
ATOM 1473 C CA . PRO A 1 185 ? -0.237 25.076 -56.421 1.00 47.06 185 PRO A CA 1
ATOM 1474 C C . PRO A 1 185 ? 0.004 25.502 -57.892 1.00 47.06 185 PRO A C 1
ATOM 1476 O O . PRO A 1 185 ? 0.468 26.601 -58.172 1.00 47.06 185 PRO A O 1
ATOM 1479 N N . ILE A 1 186 ? -0.468 24.675 -58.840 1.00 44.94 186 ILE A N 1
ATOM 1480 C CA . ILE A 1 186 ? -0.705 24.966 -60.280 1.00 44.94 186 ILE A CA 1
ATOM 1481 C C . ILE A 1 186 ? 0.534 24.992 -61.209 1.00 44.94 186 ILE A C 1
ATOM 1483 O O . ILE A 1 186 ? 1.157 26.028 -61.40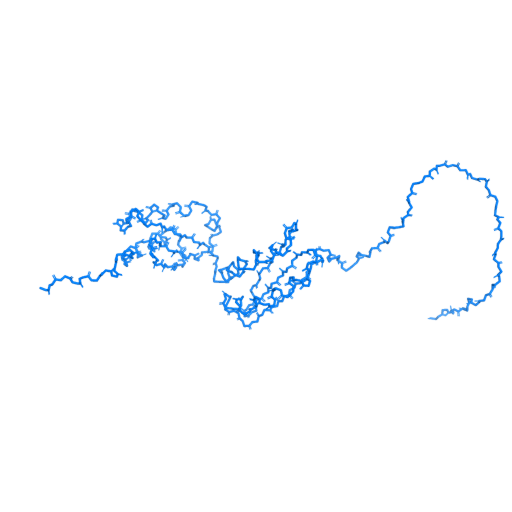9 1.00 44.94 186 ILE A O 1
ATOM 1487 N N . ASN A 1 187 ? 0.742 23.897 -61.964 1.00 35.12 187 ASN A N 1
ATOM 1488 C CA . ASN A 1 187 ? 1.057 23.944 -63.408 1.00 35.12 187 ASN A CA 1
ATOM 1489 C C . ASN A 1 187 ? 0.795 22.574 -64.100 1.00 35.12 187 ASN A C 1
ATOM 1491 O O . ASN A 1 187 ? 1.523 21.619 -63.839 1.00 35.12 187 ASN A O 1
ATOM 1495 N N . PRO A 1 188 ? -0.198 22.434 -65.003 1.00 43.81 188 PRO A N 1
ATOM 1496 C CA . PRO A 1 188 ? -0.537 21.168 -65.667 1.00 43.81 188 PRO A CA 1
ATOM 1497 C C . PRO A 1 188 ? 0.242 20.893 -66.974 1.00 43.81 188 PRO A C 1
ATOM 1499 O O . PRO A 1 188 ? -0.250 20.149 -67.820 1.00 43.81 188 PRO A O 1
ATOM 1502 N N . ASN A 1 189 ? 1.422 21.490 -67.193 1.00 43.56 189 ASN A N 1
ATOM 1503 C CA . ASN A 1 189 ? 2.045 21.505 -68.523 1.00 43.56 189 ASN A CA 1
ATOM 1504 C C . ASN A 1 189 ? 3.568 21.228 -68.545 1.00 43.56 189 ASN A C 1
ATOM 1506 O O . ASN A 1 189 ? 4.351 22.094 -68.934 1.00 43.56 189 ASN A O 1
ATOM 1510 N N . TRP A 1 190 ? 3.994 19.995 -68.231 1.00 36.75 190 TRP A N 1
ATOM 1511 C CA . TRP A 1 190 ? 5.301 19.480 -68.681 1.00 36.75 190 TRP A CA 1
ATOM 1512 C C . TRP A 1 190 ? 5.230 18.035 -69.213 1.00 36.75 190 TRP A C 1
ATOM 1514 O O . TRP A 1 190 ? 4.598 17.182 -68.591 1.00 36.75 190 TRP A O 1
ATOM 1524 N N . PRO A 1 191 ? 5.853 17.743 -70.375 1.00 38.09 191 PRO A N 1
ATOM 1525 C CA . PRO A 1 191 ? 5.753 16.452 -71.047 1.00 38.09 191 PRO A CA 1
ATOM 1526 C C . PRO A 1 191 ? 6.724 15.402 -70.485 1.00 38.09 191 PRO A C 1
ATOM 1528 O O . PRO A 1 191 ? 7.851 15.699 -70.098 1.00 38.09 191 PRO A O 1
ATOM 1531 N N . SER A 1 192 ? 6.268 14.148 -70.530 1.00 47.56 192 SER A N 1
ATOM 1532 C CA . SER A 1 192 ? 7.000 12.915 -70.221 1.00 47.56 192 SER A CA 1
ATOM 1533 C C . SER A 1 192 ? 8.367 12.821 -70.913 1.00 47.56 192 SER A C 1
ATOM 1535 O O . SER A 1 192 ? 8.436 12.764 -72.142 1.00 47.56 192 SER A O 1
ATOM 1537 N N . THR A 1 193 ? 9.431 12.627 -70.132 1.00 38.59 193 THR A N 1
ATOM 1538 C CA . THR A 1 193 ? 10.709 12.072 -70.597 1.00 38.59 193 THR A CA 1
ATOM 1539 C C . THR A 1 193 ? 10.885 10.644 -70.080 1.00 38.59 193 THR A C 1
ATOM 1541 O O . THR A 1 193 ? 11.203 10.364 -68.929 1.00 38.59 193 THR A O 1
ATOM 1544 N N . THR A 1 194 ? 10.632 9.731 -71.008 1.00 42.19 194 THR A N 1
ATOM 1545 C CA . THR A 1 194 ? 10.937 8.301 -71.028 1.00 42.19 194 THR A CA 1
ATOM 1546 C C . THR A 1 194 ? 12.326 7.929 -70.505 1.00 42.19 194 THR A C 1
ATOM 1548 O O . THR A 1 194 ? 13.321 8.526 -70.910 1.00 42.19 194 THR A O 1
ATOM 1551 N N . GLY A 1 195 ? 12.388 6.832 -69.742 1.00 34.81 195 GLY A N 1
ATOM 1552 C CA . GLY A 1 195 ? 13.632 6.157 -69.369 1.00 34.81 195 GLY A CA 1
ATOM 1553 C C . GLY A 1 195 ? 13.442 4.751 -68.785 1.00 34.81 195 GLY A C 1
ATOM 1554 O O . GLY A 1 195 ? 14.180 4.381 -67.885 1.00 34.81 195 GLY A O 1
ATOM 1555 N N . ASN A 1 196 ? 12.460 3.968 -69.252 1.00 39.44 196 ASN A N 1
ATOM 1556 C CA . ASN A 1 196 ? 12.348 2.548 -68.890 1.00 39.44 196 ASN A CA 1
ATOM 1557 C C . ASN A 1 196 ? 12.973 1.672 -69.984 1.00 39.44 196 ASN A C 1
ATOM 1559 O O . ASN A 1 196 ? 12.382 1.566 -71.062 1.00 39.44 196 ASN A O 1
ATOM 1563 N N . PRO A 1 197 ? 14.085 0.966 -69.720 1.00 40.72 197 PRO A N 1
ATOM 1564 C CA . PRO A 1 197 ? 14.410 -0.238 -70.450 1.00 40.72 197 PRO A CA 1
ATOM 1565 C C . PRO A 1 197 ? 13.853 -1.465 -69.711 1.00 40.72 197 PRO A C 1
ATOM 1567 O O . PRO A 1 197 ? 14.265 -1.811 -68.611 1.00 40.72 197 PRO A O 1
ATOM 1570 N N . SER A 1 198 ? 12.917 -2.125 -70.391 1.00 40.25 198 SER A N 1
ATOM 1571 C CA . SER A 1 198 ? 12.924 -3.573 -70.628 1.00 40.25 198 SER A CA 1
ATOM 1572 C C . SER A 1 198 ? 12.917 -4.535 -69.430 1.00 40.25 198 SER A C 1
ATOM 1574 O O . SER A 1 198 ? 13.951 -4.983 -68.958 1.00 40.25 198 SER A O 1
ATOM 1576 N N . GLY A 1 199 ? 11.707 -4.999 -69.102 1.00 35.12 199 GLY A N 1
ATOM 1577 C CA . GLY A 1 199 ? 11.323 -6.401 -69.320 1.00 35.12 199 GLY A CA 1
ATOM 1578 C C . GLY A 1 199 ? 11.909 -7.480 -68.402 1.00 35.12 199 GLY A C 1
ATOM 1579 O O . GLY A 1 199 ? 13.072 -7.845 -68.507 1.00 35.12 199 GLY A O 1
ATOM 1580 N N . GLY A 1 200 ? 11.033 -8.138 -67.635 1.00 35.34 200 GLY A N 1
ATOM 1581 C CA . GLY A 1 200 ? 11.330 -9.476 -67.123 1.00 35.34 200 GLY A CA 1
ATOM 1582 C C . GLY A 1 200 ? 10.367 -9.988 -66.057 1.00 35.34 200 GLY A C 1
ATOM 1583 O O . GLY A 1 200 ? 10.610 -9.808 -64.874 1.00 35.34 200 GLY A O 1
ATOM 1584 N N . GLY A 1 201 ? 9.316 -10.702 -66.474 1.00 39.97 201 GLY A N 1
ATOM 1585 C CA . GLY A 1 201 ? 8.779 -11.800 -65.661 1.00 39.97 201 GLY A CA 1
ATOM 1586 C C . GLY A 1 201 ? 7.639 -11.489 -64.689 1.00 39.97 201 GLY A C 1
ATOM 1587 O O . GLY A 1 201 ? 7.757 -11.758 -63.500 1.00 39.97 201 GLY A O 1
ATOM 1588 N N . ARG A 1 202 ? 6.475 -11.051 -65.185 1.00 43.03 202 ARG A N 1
ATOM 1589 C CA . ARG A 1 202 ? 5.206 -11.336 -64.488 1.00 43.03 202 ARG A CA 1
ATOM 1590 C C . ARG A 1 202 ? 4.644 -12.651 -65.025 1.00 43.03 202 ARG A C 1
ATOM 1592 O O . ARG A 1 202 ? 3.899 -12.669 -65.999 1.00 43.03 202 ARG A O 1
ATOM 1599 N N . GLY A 1 203 ? 5.093 -13.750 -64.423 1.00 43.78 203 GLY A N 1
ATOM 1600 C CA . GLY A 1 203 ? 4.532 -15.081 -64.631 1.00 43.78 203 GLY A CA 1
ATOM 1601 C C . GLY A 1 203 ? 3.150 -15.186 -63.988 1.00 43.78 203 GLY A C 1
ATOM 1602 O O . GLY A 1 203 ? 2.981 -14.870 -62.814 1.00 43.78 203 GLY A O 1
ATOM 1603 N N . ASN A 1 204 ? 2.182 -15.607 -64.800 1.00 39.41 204 ASN A N 1
ATOM 1604 C CA . ASN A 1 204 ? 0.801 -15.930 -64.450 1.00 39.41 204 ASN A CA 1
ATOM 1605 C C . ASN A 1 204 ? 0.686 -16.853 -63.229 1.00 39.41 204 ASN A C 1
ATOM 1607 O O . ASN A 1 204 ? 1.312 -17.910 -63.203 1.00 39.41 204 ASN A O 1
ATOM 1611 N N . ASN A 1 205 ? -0.247 -16.543 -62.329 1.00 44.72 205 ASN A N 1
ATOM 1612 C CA . ASN A 1 205 ? -0.930 -17.561 -61.536 1.00 44.72 205 ASN A CA 1
ATOM 1613 C C . ASN A 1 205 ? -2.356 -17.702 -62.110 1.00 44.72 205 ASN A C 1
ATOM 1615 O O . ASN A 1 205 ? -3.113 -16.731 -62.039 1.00 44.72 205 ASN A O 1
ATOM 1619 N N . PRO A 1 206 ? -2.732 -18.822 -62.757 1.00 48.66 206 PRO A N 1
ATOM 1620 C CA . PRO A 1 206 ? -4.105 -19.031 -63.205 1.00 48.66 206 PRO A CA 1
ATOM 1621 C C . PRO A 1 206 ? -4.992 -19.463 -62.022 1.00 48.66 206 PRO A C 1
ATOM 1623 O O . PRO A 1 206 ? -4.494 -20.101 -61.093 1.00 48.66 206 PRO A O 1
ATOM 1626 N N . PRO A 1 207 ? -6.301 -19.158 -62.036 1.00 52.19 207 PRO A N 1
ATOM 1627 C CA . PRO A 1 207 ? -7.185 -19.527 -60.940 1.00 52.19 207 PRO A CA 1
ATOM 1628 C C . PRO A 1 207 ? -7.579 -21.009 -61.007 1.00 52.19 207 PRO A C 1
ATOM 1630 O O . PRO A 1 207 ? -7.943 -21.516 -62.072 1.00 52.19 207 PRO A O 1
ATOM 1633 N N . LYS A 1 208 ? -7.577 -21.668 -59.847 1.00 42.16 208 LYS A N 1
ATOM 1634 C CA . LYS A 1 208 ? -8.511 -22.739 -59.484 1.00 42.16 208 LYS A CA 1
ATOM 1635 C C . LYS A 1 208 ? -8.919 -22.562 -58.032 1.00 42.16 208 LYS A C 1
ATOM 1637 O O . LYS A 1 208 ? -8.013 -22.286 -57.217 1.00 42.16 208 LYS A O 1
#

Sequence (208 aa):
MEESMNSNQQGRASQAVLDNIKQAVEKKYPHAQIELTALPGVISAVVFTQDKRTLESVYAQRDINALAHRSGGLSDEFYTSMVFYSDRKDLARRKVFSFIEPKLQDISKNYHVDVEVGINGKTLSVRVIGSRDYMEAFKAKVRDMSPEMLRLSECRQVNTYFSTGYELEPGERYQAADEDNDDDPINPNWPSTTGNPSGGGRGNNPPK

pLDDT: mean 74.7, std 21.63, range [34.81, 98.12]

Foldseek 3Di:
DDDPPDPPPPFWFDPLLVVQLVVVLCVVAPPKDWDWDTDRQEIEIEIAHQPPVCQPDPVVLVVSQVSSVVSPGDDPSHGYHYHYDNDLQRQLQVQLCVVLQVVLCVQQVPWDKDWGWDDDPLEIEIEIATDPVCQVVSVVSVVVCFVVSCVSRVHDYYHYHYYPVPPPDVPDDDPPPDPPDDDDDDDPDDDDDDDDDDDDDPDDDDDD

Radius of gyration: 31.82 Å; chains: 1; bounding box: 37×48×119 Å